Protein AF-A0A538TDP9-F1 (afdb_monomer)

pLDDT: mean 76.32, std 24.21, range [33.22, 98.38]

Mean predicted aligned error: 15.03 Å

Structure (mmCIF, N/CA/C/O backbone):
data_AF-A0A538TDP9-F1
#
_entry.id   AF-A0A538TDP9-F1
#
loop_
_atom_site.group_PDB
_atom_site.id
_atom_site.type_symbol
_atom_site.label_atom_id
_atom_site.label_alt_id
_atom_site.label_comp_id
_atom_site.label_asym_id
_atom_site.label_entity_id
_atom_site.label_seq_id
_atom_site.pdbx_PDB_ins_code
_atom_site.Cartn_x
_atom_site.Cartn_y
_atom_site.Cartn_z
_atom_site.occupancy
_atom_site.B_iso_or_equiv
_atom_site.auth_seq_id
_atom_site.auth_comp_id
_atom_site.auth_asym_id
_atom_site.auth_atom_id
_atom_site.pdbx_PDB_model_num
ATOM 1 N N . MET A 1 1 ? 39.865 -6.172 80.706 1.00 37.44 1 MET A N 1
ATOM 2 C CA . MET A 1 1 ? 41.102 -6.927 80.398 1.00 37.44 1 MET A CA 1
ATOM 3 C C . MET A 1 1 ? 40.790 -7.741 79.149 1.00 37.44 1 MET A C 1
ATOM 5 O O . MET A 1 1 ? 39.861 -8.525 79.222 1.00 37.44 1 MET A O 1
ATOM 9 N N . GLY A 1 2 ? 41.189 -7.281 77.955 1.00 40.03 2 GLY A N 1
ATOM 10 C CA . GLY A 1 2 ? 42.357 -7.801 77.206 1.00 40.03 2 GLY A CA 1
ATOM 11 C C . GLY A 1 2 ? 41.987 -9.152 76.562 1.00 40.03 2 GLY A C 1
ATOM 12 O O . GLY A 1 2 ? 41.500 -10.012 77.272 1.00 40.03 2 GLY A O 1
ATOM 13 N N . ASN A 1 3 ? 42.116 -9.456 75.272 1.00 36.53 3 ASN A N 1
ATOM 14 C CA . ASN A 1 3 ? 42.981 -8.989 74.196 1.00 36.53 3 ASN A CA 1
ATOM 15 C C . ASN A 1 3 ? 42.399 -9.478 72.847 1.00 36.53 3 ASN A C 1
ATOM 17 O O . ASN A 1 3 ? 41.788 -10.539 72.798 1.00 36.53 3 ASN A O 1
ATOM 21 N N . LEU A 1 4 ? 42.607 -8.692 71.781 1.00 43.66 4 LEU A N 1
ATOM 22 C CA . LEU A 1 4 ? 43.255 -9.043 70.495 1.00 43.66 4 LEU A CA 1
ATOM 23 C C . LEU A 1 4 ? 43.237 -10.551 70.109 1.00 43.66 4 LEU A C 1
ATOM 25 O O . LEU A 1 4 ? 43.635 -11.398 70.897 1.00 43.66 4 LEU A O 1
ATOM 29 N N . THR A 1 5 ? 42.978 -10.991 68.869 1.00 45.88 5 THR A N 1
ATOM 30 C CA . THR A 1 5 ? 43.820 -10.731 67.684 1.00 45.88 5 THR A CA 1
ATOM 31 C C . THR A 1 5 ? 43.228 -11.406 66.419 1.00 45.88 5 THR A C 1
ATOM 33 O O . THR A 1 5 ? 42.764 -12.535 66.488 1.00 45.88 5 THR A O 1
ATOM 36 N N . ARG A 1 6 ? 43.340 -10.712 65.274 1.00 41.31 6 ARG A N 1
ATOM 37 C CA . ARG A 1 6 ? 43.584 -11.152 63.871 1.00 41.31 6 ARG A CA 1
ATOM 38 C C . ARG A 1 6 ? 42.840 -12.322 63.177 1.00 41.31 6 ARG A C 1
ATOM 40 O O . ARG A 1 6 ? 43.014 -13.482 63.509 1.00 41.31 6 ARG A O 1
ATOM 47 N N . ALA A 1 7 ? 42.368 -11.940 61.979 1.00 44.50 7 ALA A N 1
ATOM 48 C CA . ALA A 1 7 ? 42.627 -12.517 60.644 1.00 44.50 7 ALA A CA 1
ATOM 49 C C . ALA A 1 7 ? 41.922 -13.815 60.204 1.00 44.50 7 ALA A C 1
ATOM 51 O O . ALA A 1 7 ? 42.133 -14.887 60.751 1.00 44.50 7 ALA A O 1
ATOM 52 N N . GLY A 1 8 ? 41.213 -13.717 59.074 1.00 39.03 8 GLY A N 1
ATOM 53 C CA . GLY A 1 8 ? 40.766 -14.862 58.280 1.00 39.03 8 GLY A CA 1
ATOM 54 C C . GLY A 1 8 ? 40.013 -14.421 57.025 1.00 39.03 8 GLY A C 1
ATOM 55 O O 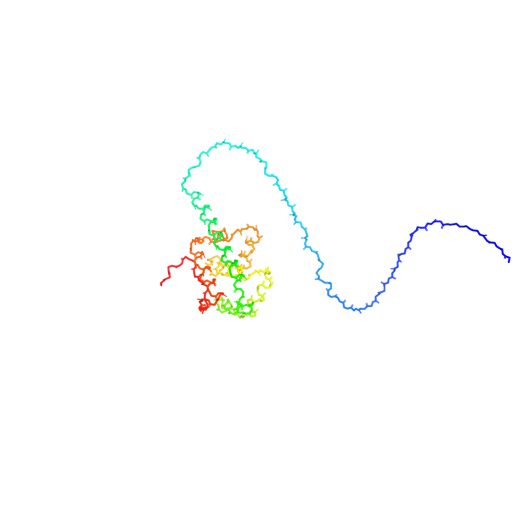. GLY A 1 8 ? 38.879 -13.969 57.100 1.00 39.03 8 GLY A O 1
ATOM 56 N N . ILE A 1 9 ? 40.676 -14.518 55.876 1.00 42.91 9 ILE A N 1
ATOM 57 C CA . ILE A 1 9 ? 40.168 -14.251 54.525 1.00 42.91 9 ILE A CA 1
ATOM 58 C C . ILE A 1 9 ? 39.512 -15.540 54.002 1.00 42.91 9 ILE A C 1
ATOM 60 O O . ILE A 1 9 ? 40.156 -16.577 54.102 1.00 42.91 9 ILE A O 1
ATOM 64 N N . ALA A 1 10 ? 38.308 -15.480 53.413 1.00 37.44 10 ALA A N 1
ATOM 65 C CA . ALA A 1 10 ? 37.800 -16.343 52.316 1.00 37.44 10 ALA A CA 1
ATOM 66 C C . ALA A 1 10 ? 36.274 -16.148 52.183 1.00 37.44 10 ALA A C 1
ATOM 68 O O . ALA A 1 10 ? 35.524 -16.373 53.121 1.00 37.44 10 ALA A O 1
ATOM 69 N N . ARG A 1 11 ? 35.800 -15.494 51.119 1.00 37.94 11 ARG A N 1
ATOM 70 C CA . ARG A 1 11 ? 35.305 -16.086 49.859 1.00 37.94 11 ARG A CA 1
ATOM 71 C C . ARG A 1 11 ? 34.031 -16.940 50.018 1.00 37.94 11 ARG A C 1
ATOM 73 O O . ARG A 1 11 ? 34.093 -18.080 50.446 1.00 37.94 11 ARG A O 1
ATOM 80 N N . ALA A 1 12 ? 32.948 -16.352 49.500 1.00 44.06 12 ALA A N 1
ATOM 81 C CA . ALA A 1 12 ? 31.783 -16.936 48.828 1.00 44.06 12 ALA A CA 1
ATOM 82 C C . ALA A 1 12 ? 31.024 -18.080 49.518 1.00 44.06 12 ALA A C 1
ATOM 84 O O . ALA A 1 12 ? 31.529 -19.186 49.651 1.00 44.06 12 ALA A O 1
ATOM 85 N N . THR A 1 13 ? 29.738 -17.840 49.789 1.00 47.22 13 THR A N 1
ATOM 86 C CA . THR A 1 13 ? 28.593 -18.630 49.284 1.00 47.22 13 THR A CA 1
ATOM 87 C C . THR A 1 13 ? 27.319 -18.146 49.980 1.00 47.22 13 THR A C 1
ATOM 89 O O . THR A 1 13 ? 26.946 -18.646 51.032 1.00 47.22 13 THR A O 1
ATOM 92 N N . SER A 1 14 ? 26.609 -17.187 49.383 1.00 37.19 14 SER A N 1
ATOM 93 C CA . SER A 1 14 ? 25.223 -16.907 49.784 1.00 37.19 14 SER A CA 1
ATOM 94 C C . SER A 1 14 ? 24.300 -17.459 48.716 1.00 37.19 14 SER A C 1
ATOM 96 O O . SER A 1 14 ? 23.919 -16.786 47.763 1.00 37.19 14 SER A O 1
ATOM 98 N N . ARG A 1 15 ? 23.998 -18.748 48.869 1.00 51.00 15 ARG A N 1
ATOM 99 C CA . ARG A 1 15 ? 22.865 -19.409 48.233 1.00 51.00 15 ARG A CA 1
ATOM 100 C C . ARG A 1 15 ? 21.649 -19.078 49.097 1.00 51.00 15 ARG A C 1
ATOM 102 O O . ARG A 1 15 ? 21.312 -19.825 50.007 1.00 51.00 15 ARG A O 1
ATOM 109 N N . THR A 1 16 ? 21.060 -17.908 48.879 1.00 44.44 16 THR A N 1
ATOM 110 C CA . THR A 1 16 ? 19.859 -17.471 49.596 1.00 44.44 16 THR A CA 1
ATOM 111 C C . THR A 1 16 ? 18.635 -17.849 48.779 1.00 44.44 16 THR A C 1
ATOM 113 O O . THR A 1 16 ? 18.308 -17.216 47.778 1.00 44.44 16 THR A O 1
ATOM 116 N N . SER A 1 17 ? 17.968 -18.910 49.214 1.00 43.69 17 SER A N 1
ATOM 117 C CA . SER A 1 17 ? 16.585 -19.193 48.852 1.00 43.69 17 SER A CA 1
ATOM 118 C C . SER A 1 17 ? 15.683 -18.086 49.415 1.00 43.69 17 SER A C 1
ATOM 120 O O . SER A 1 17 ? 15.691 -17.852 50.619 1.00 43.69 17 SER A O 1
ATOM 122 N N . PHE A 1 18 ? 14.899 -17.434 48.556 1.00 38.09 18 PHE A N 1
ATOM 123 C CA . PHE A 1 18 ? 13.735 -16.606 48.905 1.00 38.09 18 PHE A CA 1
ATOM 124 C C . PHE A 1 18 ? 12.620 -17.018 47.930 1.00 38.09 18 PHE A C 1
ATOM 126 O O . PHE A 1 18 ? 12.798 -16.944 46.721 1.00 38.09 18 PHE A O 1
ATOM 133 N N . ALA A 1 19 ? 11.642 -17.795 48.393 1.00 36.88 19 ALA A N 1
ATOM 134 C CA . ALA A 1 19 ? 10.390 -17.346 49.012 1.00 36.88 19 ALA A CA 1
ATOM 135 C C . ALA A 1 19 ? 9.326 -16.981 47.957 1.00 36.88 19 ALA A C 1
ATOM 137 O O . ALA A 1 19 ? 9.386 -15.949 47.298 1.00 36.88 19 ALA A O 1
ATOM 138 N N . LEU A 1 20 ? 8.354 -17.890 47.830 1.00 44.91 20 LEU A N 1
ATOM 139 C CA . LEU A 1 20 ? 7.080 -17.747 47.129 1.00 44.91 20 LEU A CA 1
ATOM 140 C C . LEU A 1 20 ? 6.194 -16.694 47.832 1.00 44.91 20 LEU A C 1
ATOM 142 O O . LEU A 1 20 ? 5.905 -16.863 49.014 1.00 44.91 20 LEU A O 1
ATOM 146 N N . TRP A 1 21 ? 5.690 -15.695 47.096 1.00 33.22 21 TRP A N 1
ATOM 147 C CA . TRP A 1 21 ? 4.340 -15.114 47.251 1.00 33.22 21 TRP A CA 1
ATOM 148 C C . TRP A 1 21 ? 3.959 -14.337 45.964 1.00 33.22 21 TRP A C 1
ATOM 150 O O . TRP A 1 21 ? 4.861 -13.815 45.307 1.00 33.22 21 TRP A O 1
ATOM 160 N N . PRO A 1 22 ? 2.672 -14.281 45.550 1.00 51.03 22 PRO A N 1
ATOM 161 C CA . PRO A 1 22 ? 2.241 -13.878 44.215 1.00 51.03 22 PRO A CA 1
ATOM 162 C C . PRO A 1 22 ? 2.011 -12.369 44.107 1.00 51.03 22 PRO A C 1
ATOM 164 O O . PRO A 1 22 ? 1.579 -11.724 45.060 1.00 51.03 22 PRO A O 1
ATOM 167 N N . GLY A 1 23 ? 2.203 -11.823 42.910 1.00 40.09 23 GLY A N 1
ATOM 168 C CA . GLY A 1 23 ? 1.778 -10.463 42.598 1.00 40.09 23 GLY A CA 1
ATOM 169 C C . GLY A 1 23 ? 2.478 -9.890 41.376 1.00 40.09 23 GLY A C 1
ATOM 170 O O . GLY A 1 23 ? 3.674 -9.639 41.411 1.00 40.09 23 GLY A O 1
ATOM 171 N N . THR A 1 24 ? 1.682 -9.647 40.332 1.00 47.81 24 THR A N 1
ATOM 172 C CA . THR A 1 24 ? 1.928 -8.745 39.192 1.00 47.81 24 THR A CA 1
ATOM 173 C C . THR A 1 24 ? 3.135 -9.033 38.296 1.00 47.81 24 THR A C 1
ATOM 175 O O . THR A 1 24 ? 4.276 -8.740 38.631 1.00 47.81 24 THR A O 1
ATOM 178 N N . GLY A 1 25 ? 2.849 -9.491 37.076 1.00 34.88 25 GLY A N 1
ATOM 179 C CA . GLY A 1 25 ? 3.790 -9.439 35.963 1.00 34.88 25 GLY A CA 1
ATOM 180 C C . GLY A 1 25 ? 3.498 -10.521 34.940 1.00 34.88 25 GLY A C 1
ATOM 181 O O . GLY A 1 25 ? 3.913 -11.661 35.122 1.00 34.88 25 GLY A O 1
ATOM 182 N N . ASN A 1 26 ? 2.797 -10.166 33.861 1.00 40.94 26 ASN A N 1
ATOM 183 C CA . ASN A 1 26 ? 2.741 -10.970 32.641 1.00 40.94 26 ASN A CA 1
ATOM 184 C C . ASN A 1 26 ? 4.157 -11.056 32.053 1.00 40.94 26 ASN A C 1
ATOM 186 O O . ASN A 1 26 ? 4.550 -10.290 31.178 1.00 40.94 26 ASN A O 1
ATOM 190 N N . VAL A 1 27 ? 4.940 -11.989 32.575 1.00 39.44 27 VAL A N 1
ATOM 191 C CA . VAL A 1 27 ? 6.191 -12.441 31.991 1.00 39.44 27 VAL A CA 1
ATOM 192 C C . VAL A 1 27 ? 5.828 -13.583 31.055 1.00 39.44 27 VAL A C 1
ATOM 194 O O . VAL A 1 27 ? 5.877 -14.753 31.424 1.00 39.44 27 VAL A O 1
ATOM 197 N N . LEU A 1 28 ? 5.399 -13.233 29.845 1.00 41.66 28 LEU A N 1
ATOM 198 C CA . LEU A 1 28 ? 5.294 -14.198 28.756 1.00 41.66 28 LEU A CA 1
ATOM 199 C C . LEU A 1 28 ? 5.591 -13.569 27.395 1.00 41.66 28 LEU A C 1
ATOM 201 O O . LEU A 1 28 ? 4.847 -13.790 26.458 1.00 41.66 28 LEU A O 1
ATOM 205 N N . VAL A 1 29 ? 6.683 -12.807 27.275 1.00 44.72 29 VAL A N 1
ATOM 206 C CA . VAL A 1 29 ? 7.414 -12.676 25.999 1.00 44.72 29 VAL A CA 1
ATOM 207 C C . VAL A 1 29 ? 8.902 -12.480 26.315 1.00 44.72 29 VAL A C 1
ATOM 209 O O . VAL A 1 29 ? 9.461 -11.391 26.218 1.00 44.72 29 VAL A O 1
ATOM 212 N N . PHE A 1 30 ? 9.556 -13.549 26.769 1.00 40.28 30 PHE A N 1
ATOM 213 C CA . PHE A 1 30 ? 11.012 -13.624 26.709 1.00 40.28 30 PHE A CA 1
ATOM 214 C C . PHE A 1 30 ? 11.428 -13.842 25.247 1.00 40.28 30 PHE A C 1
ATOM 216 O O . PHE A 1 30 ? 11.031 -14.825 24.633 1.00 40.28 30 PHE A O 1
ATOM 223 N N . MET A 1 31 ? 12.219 -12.896 24.734 1.00 46.53 31 MET A N 1
ATOM 224 C CA . MET A 1 31 ? 13.338 -13.063 23.796 1.00 46.53 31 MET A CA 1
ATOM 225 C C . MET A 1 31 ? 13.344 -14.265 22.832 1.00 46.53 31 MET A C 1
ATOM 227 O O . MET A 1 31 ? 13.580 -15.390 23.257 1.00 46.53 31 MET A O 1
ATOM 231 N N . LEU A 1 32 ? 13.327 -13.959 21.529 1.00 41.12 32 LEU A N 1
ATOM 232 C CA . LEU A 1 32 ? 14.009 -14.643 20.409 1.00 41.12 32 LEU A CA 1
ATOM 233 C C . LEU A 1 32 ? 13.845 -13.709 19.184 1.00 41.12 32 LEU A C 1
ATOM 235 O O . LEU A 1 32 ? 12.721 -13.364 18.858 1.00 41.12 32 LEU A O 1
ATOM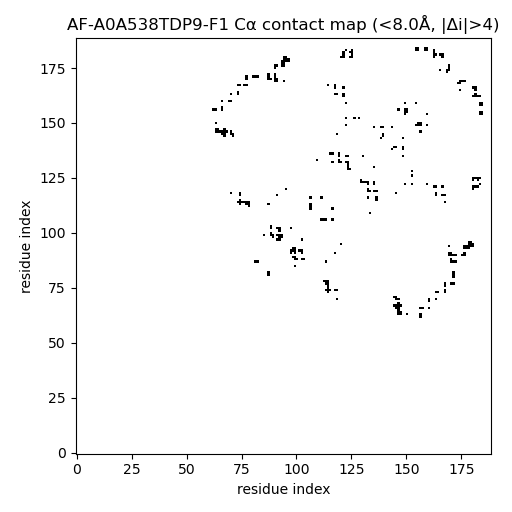 239 N N . ALA A 1 33 ? 14.836 -13.208 18.451 1.00 42.72 33 ALA A N 1
ATOM 240 C CA . ALA A 1 33 ? 16.276 -13.376 18.453 1.00 42.72 33 ALA A CA 1
ATOM 241 C C . ALA A 1 33 ? 16.909 -12.158 17.737 1.00 42.72 33 ALA A C 1
ATOM 243 O O . ALA A 1 33 ? 16.440 -11.726 16.687 1.00 42.72 33 ALA A O 1
ATOM 244 N N . MET A 1 34 ? 17.997 -11.627 18.298 1.00 45.00 34 MET A N 1
ATOM 245 C CA . MET A 1 34 ? 19.039 -10.916 17.547 1.00 45.00 34 MET A CA 1
ATOM 246 C C . MET A 1 34 ? 19.704 -11.880 16.554 1.00 45.00 34 MET A C 1
ATOM 248 O O . MET A 1 34 ? 19.889 -13.029 16.937 1.00 45.00 34 MET A O 1
ATOM 252 N N . ILE A 1 35 ? 20.091 -11.398 15.358 1.00 42.81 35 ILE A N 1
ATOM 253 C CA . ILE A 1 35 ? 21.174 -11.839 14.426 1.00 42.81 35 ILE A CA 1
ATOM 254 C C . ILE A 1 35 ? 20.799 -11.281 13.029 1.00 42.81 35 ILE A C 1
ATOM 256 O O . ILE A 1 35 ? 19.673 -11.469 12.598 1.00 42.81 35 ILE A O 1
ATOM 260 N N . ALA A 1 36 ? 21.625 -10.602 12.230 1.00 39.28 36 ALA A N 1
ATOM 261 C CA . ALA A 1 36 ? 23.004 -10.142 12.346 1.00 39.28 36 ALA A CA 1
ATOM 262 C C . ALA A 1 36 ? 23.239 -8.997 11.340 1.00 39.28 36 ALA A C 1
ATOM 264 O O . ALA A 1 36 ? 22.711 -9.012 10.229 1.00 39.28 36 ALA A O 1
ATOM 265 N N . ALA A 1 37 ? 24.091 -8.042 11.712 1.00 40.53 37 ALA A N 1
ATOM 266 C CA . ALA A 1 37 ? 24.736 -7.153 10.758 1.00 40.53 37 ALA A CA 1
ATOM 267 C C . ALA A 1 37 ? 25.817 -7.942 10.008 1.00 40.53 37 ALA A C 1
ATOM 269 O O . ALA A 1 37 ? 26.734 -8.483 10.626 1.00 40.53 37 ALA A O 1
ATOM 270 N N . ILE A 1 38 ? 25.726 -7.985 8.681 1.00 40.16 38 ILE A N 1
ATOM 271 C CA . ILE A 1 38 ? 26.820 -8.423 7.818 1.00 40.16 38 ILE A CA 1
ATOM 272 C C . ILE A 1 38 ? 27.167 -7.249 6.905 1.00 40.16 38 ILE A C 1
ATOM 274 O O . ILE A 1 38 ? 26.476 -6.965 5.930 1.00 40.16 38 ILE A O 1
ATOM 278 N N . ALA A 1 39 ? 28.259 -6.566 7.239 1.00 43.41 39 ALA A N 1
ATOM 279 C CA . ALA A 1 39 ? 29.013 -5.781 6.279 1.00 43.41 39 ALA A CA 1
ATOM 280 C C . ALA A 1 39 ? 29.882 -6.761 5.478 1.00 43.41 39 ALA A C 1
ATOM 282 O O . ALA A 1 39 ? 30.841 -7.315 6.013 1.00 43.41 39 ALA A O 1
ATOM 283 N N . VAL A 1 40 ? 29.547 -7.000 4.209 1.00 46.19 40 VAL A N 1
ATOM 284 C CA . VAL A 1 40 ? 30.455 -7.670 3.269 1.00 46.19 40 VAL A CA 1
ATOM 285 C C . VAL A 1 40 ? 31.031 -6.619 2.336 1.00 46.19 40 VAL A C 1
ATOM 287 O O . VAL A 1 40 ? 30.317 -5.956 1.585 1.00 46.19 40 VAL A O 1
ATOM 290 N N . LEU A 1 41 ? 32.353 -6.479 2.430 1.00 43.69 41 LEU A N 1
ATOM 291 C CA . LEU A 1 41 ? 33.195 -5.744 1.503 1.00 43.69 41 LEU A CA 1
ATOM 292 C C . LEU A 1 41 ? 32.976 -6.257 0.073 1.00 43.69 41 LEU A C 1
ATOM 294 O O . LEU A 1 41 ? 33.168 -7.439 -0.207 1.00 43.69 41 LEU A O 1
ATOM 298 N N . GLY A 1 42 ? 32.641 -5.354 -0.846 1.00 34.53 42 GLY A N 1
ATOM 299 C CA . GLY A 1 42 ? 32.681 -5.629 -2.277 1.00 34.53 42 GLY A CA 1
ATOM 300 C C . GLY A 1 42 ? 34.126 -5.702 -2.765 1.00 34.53 42 GLY A C 1
ATOM 301 O O . GLY A 1 42 ? 34.734 -4.678 -3.066 1.00 34.53 42 GLY A O 1
ATOM 302 N N . SER A 1 43 ? 34.686 -6.908 -2.843 1.00 42.19 43 SER A N 1
ATOM 303 C CA . SER A 1 43 ? 35.938 -7.159 -3.557 1.00 42.19 43 SER A CA 1
ATOM 304 C C . SER A 1 43 ? 35.687 -7.096 -5.063 1.00 42.19 43 SER A C 1
ATOM 306 O O . SER A 1 43 ? 34.922 -7.884 -5.618 1.00 42.19 43 SER A O 1
ATOM 308 N N . ALA A 1 44 ? 36.352 -6.156 -5.729 1.00 48.81 44 ALA A N 1
ATOM 309 C CA . ALA A 1 44 ? 36.456 -6.111 -7.176 1.00 48.81 44 ALA A CA 1
ATOM 310 C C . ALA A 1 44 ? 37.299 -7.296 -7.675 1.00 48.81 44 ALA A C 1
ATOM 312 O O . ALA A 1 44 ? 38.502 -7.347 -7.436 1.00 48.81 44 ALA A O 1
ATOM 313 N N . VAL A 1 45 ? 36.678 -8.218 -8.409 1.00 43.03 45 VAL A N 1
ATOM 314 C CA . VAL A 1 45 ? 37.369 -9.099 -9.358 1.00 43.03 45 VAL A CA 1
ATOM 315 C C . VAL A 1 45 ? 36.552 -9.084 -10.639 1.00 43.03 45 VAL A C 1
ATOM 317 O O . VAL A 1 45 ? 35.414 -9.547 -10.686 1.00 43.03 45 VAL A O 1
ATOM 320 N N . GLY A 1 46 ? 37.129 -8.473 -11.669 1.00 44.06 46 GLY A N 1
ATOM 321 C CA . GLY A 1 46 ? 36.576 -8.485 -13.008 1.00 44.06 46 GLY A CA 1
ATOM 322 C C . GLY A 1 46 ? 36.693 -9.870 -13.630 1.00 44.06 46 GLY A C 1
ATOM 323 O O . GLY A 1 46 ? 37.764 -10.468 -13.627 1.00 44.06 46 GLY A O 1
ATOM 324 N N . TYR A 1 47 ? 35.606 -10.317 -14.249 1.00 37.44 47 TYR A N 1
ATOM 325 C CA . TYR A 1 47 ? 35.674 -11.204 -15.399 1.00 37.44 47 TYR A CA 1
ATOM 326 C C . TYR A 1 47 ? 34.989 -10.504 -16.566 1.00 37.44 47 TYR A C 1
ATOM 328 O O . TYR A 1 47 ? 33.772 -10.331 -16.612 1.00 37.44 47 TYR A O 1
ATOM 336 N N . SER A 1 48 ? 35.821 -10.048 -17.496 1.00 47.72 48 SER A N 1
ATOM 337 C CA . SER A 1 48 ? 35.404 -9.766 -18.860 1.00 47.72 48 SER A CA 1
ATOM 338 C C . SER A 1 48 ? 35.146 -11.105 -19.546 1.00 47.72 48 SER A C 1
ATOM 340 O O . SER A 1 48 ? 36.026 -11.962 -19.521 1.00 47.72 48 SER A O 1
ATOM 342 N N . LEU A 1 49 ? 33.960 -11.283 -20.130 1.00 45.09 49 LEU A N 1
ATOM 343 C CA . LEU A 1 49 ? 33.757 -11.646 -21.541 1.00 45.09 49 LEU A CA 1
ATOM 344 C C . LEU A 1 49 ? 32.306 -12.086 -21.763 1.00 45.09 49 LEU A C 1
ATOM 346 O O . LEU A 1 49 ? 31.829 -13.070 -21.210 1.00 45.09 49 LEU A O 1
ATOM 350 N N . GLY A 1 50 ? 31.620 -11.333 -22.619 1.00 36.25 50 GLY A N 1
ATOM 351 C CA . GLY A 1 50 ? 30.251 -11.595 -23.046 1.00 36.25 50 GLY A CA 1
ATOM 352 C C . GLY A 1 50 ? 29.490 -10.286 -23.154 1.00 36.25 50 GLY A C 1
ATOM 353 O O . GLY A 1 50 ? 28.902 -9.828 -22.182 1.00 36.25 50 GLY A O 1
ATOM 354 N N . ARG A 1 51 ? 29.538 -9.645 -24.327 1.00 52.50 51 ARG A N 1
ATOM 355 C CA . ARG A 1 51 ? 28.683 -8.498 -24.660 1.00 52.50 51 ARG A CA 1
ATOM 356 C C . ARG A 1 51 ? 27.227 -8.989 -24.618 1.00 52.50 51 ARG A C 1
ATOM 358 O O . ARG A 1 51 ? 26.867 -9.763 -25.500 1.00 52.50 51 ARG A O 1
ATOM 365 N N . PRO A 1 52 ? 26.383 -8.568 -23.657 1.00 45.00 52 PRO A N 1
ATOM 366 C CA . PRO A 1 52 ? 24.970 -8.890 -23.708 1.00 45.00 52 PRO A CA 1
ATOM 367 C C . PRO A 1 52 ? 24.297 -7.856 -24.606 1.00 45.00 52 PRO A C 1
ATOM 369 O O . PRO A 1 52 ? 24.515 -6.654 -24.446 1.00 45.00 52 PRO A O 1
ATOM 372 N N . GLU A 1 53 ? 23.494 -8.338 -25.542 1.00 44.78 53 GLU A N 1
ATOM 373 C C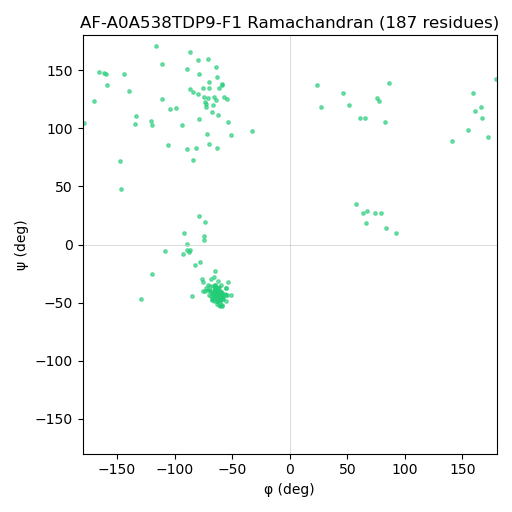A . GLU A 1 53 ? 22.451 -7.613 -26.266 1.00 44.78 53 GLU A CA 1
ATOM 374 C C . GLU A 1 53 ? 21.798 -6.531 -25.371 1.00 44.78 53 GLU A C 1
ATOM 376 O O . GLU A 1 53 ? 20.946 -6.804 -24.519 1.00 44.78 53 GLU A O 1
ATOM 381 N N . ARG A 1 54 ? 22.242 -5.274 -25.507 1.00 53.09 54 ARG A N 1
ATOM 382 C CA . ARG A 1 54 ? 21.735 -4.124 -24.742 1.00 53.09 54 ARG A CA 1
ATOM 383 C C . ARG A 1 54 ? 20.483 -3.584 -25.431 1.00 53.09 54 ARG A C 1
ATOM 385 O O . ARG A 1 54 ? 20.541 -2.542 -26.067 1.00 53.09 54 ARG A O 1
ATOM 392 N N . GLY A 1 55 ? 19.373 -4.308 -25.330 1.00 44.28 55 GLY A N 1
ATOM 393 C CA . GLY A 1 55 ? 18.089 -3.867 -25.894 1.00 44.28 55 GLY A CA 1
ATOM 394 C C . GLY A 1 55 ? 16.923 -3.913 -24.908 1.00 44.28 55 GLY A C 1
ATOM 395 O O . GLY A 1 55 ? 16.203 -2.933 -24.764 1.00 44.28 55 GLY A O 1
ATOM 396 N N . SER A 1 56 ? 16.753 -5.016 -24.170 1.00 50.66 56 SER A N 1
ATOM 397 C CA . SER A 1 56 ? 15.520 -5.283 -23.398 1.00 50.66 56 SER A CA 1
ATOM 398 C C . SER A 1 56 ? 15.715 -5.423 -21.876 1.00 50.66 56 SER A C 1
ATOM 400 O O . SER A 1 56 ? 14.813 -5.152 -21.082 1.00 50.66 56 SER A O 1
ATOM 402 N N . GLY A 1 57 ? 16.909 -5.818 -21.423 1.00 52.31 57 GLY A N 1
ATOM 403 C CA . GLY A 1 57 ? 17.204 -6.034 -19.995 1.00 52.31 57 GLY A CA 1
ATOM 404 C C . GLY A 1 57 ? 17.544 -4.765 -19.196 1.00 52.31 57 GLY A C 1
ATOM 405 O O . GLY A 1 57 ? 17.535 -4.777 -17.964 1.00 52.31 57 G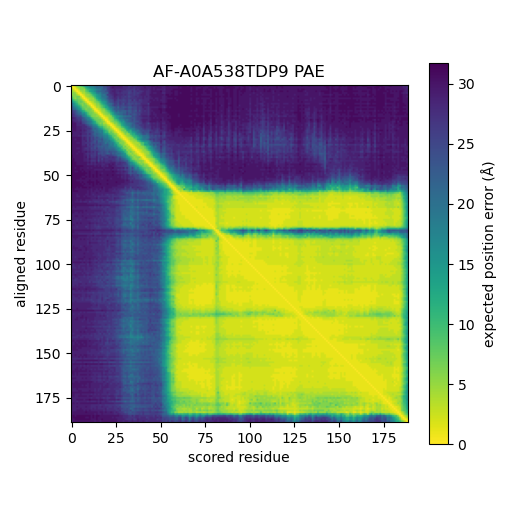LY A O 1
ATOM 406 N N . ILE A 1 58 ? 17.900 -3.677 -19.883 1.00 55.66 58 ILE A N 1
ATOM 407 C CA . ILE A 1 58 ? 18.215 -2.384 -19.253 1.00 55.66 58 ILE A CA 1
ATOM 408 C C . ILE A 1 58 ? 16.923 -1.593 -19.028 1.00 55.66 58 ILE A C 1
ATOM 410 O O . ILE A 1 58 ? 16.703 -1.117 -17.918 1.00 55.66 58 ILE A O 1
ATOM 414 N N . SER A 1 59 ? 16.028 -1.555 -20.023 1.00 63.41 59 SER A N 1
ATOM 415 C CA . SER A 1 59 ? 14.717 -0.900 -19.920 1.00 63.41 59 SER A CA 1
ATOM 416 C C . SER A 1 59 ? 13.843 -1.516 -18.821 1.00 63.41 59 SER A C 1
ATOM 418 O O . SER A 1 59 ? 13.246 -0.785 -18.042 1.00 63.41 59 SER A O 1
ATOM 420 N N . SER A 1 60 ? 13.842 -2.844 -18.671 1.00 77.25 60 SER A N 1
ATOM 421 C CA . SER A 1 60 ? 13.101 -3.546 -17.607 1.00 77.25 60 SER A CA 1
ATOM 422 C C . SER A 1 60 ? 13.665 -3.317 -16.200 1.00 77.25 60 SER A C 1
ATOM 424 O O . SER A 1 60 ? 12.901 -3.134 -15.253 1.00 77.25 60 SER A O 1
ATOM 426 N N . ARG A 1 61 ? 14.994 -3.282 -16.027 1.00 83.56 61 ARG A N 1
ATOM 427 C CA . ARG A 1 61 ? 15.610 -2.923 -14.735 1.00 83.56 61 ARG A CA 1
ATOM 428 C C . ARG A 1 61 ? 15.370 -1.464 -14.371 1.00 83.56 61 ARG A C 1
ATOM 430 O O . ARG A 1 61 ? 15.043 -1.181 -13.223 1.00 83.56 61 ARG A O 1
ATOM 437 N N . GLN A 1 62 ? 15.489 -0.564 -15.340 1.00 86.69 62 GLN A N 1
ATOM 438 C CA . GLN A 1 62 ? 15.211 0.853 -15.145 1.00 86.69 62 GLN A CA 1
ATOM 439 C C . GLN A 1 62 ? 13.732 1.098 -14.827 1.00 86.69 62 GLN A C 1
ATOM 441 O O . GLN A 1 62 ? 13.439 1.853 -13.907 1.00 86.69 62 GLN A O 1
ATOM 446 N N . ALA A 1 63 ? 12.808 0.418 -15.512 1.00 87.50 63 ALA A N 1
ATOM 447 C CA . ALA A 1 63 ? 11.379 0.494 -15.216 1.00 87.50 63 ALA A CA 1
ATOM 448 C C . ALA A 1 63 ? 11.076 0.022 -13.788 1.00 87.50 63 ALA A C 1
ATOM 450 O O . ALA A 1 63 ? 10.375 0.714 -13.056 1.00 87.50 63 ALA A O 1
ATOM 451 N N . ARG A 1 64 ? 11.673 -1.098 -13.350 1.00 89.12 64 ARG A N 1
ATOM 452 C CA . ARG A 1 64 ? 11.550 -1.580 -11.963 1.00 89.12 64 ARG A CA 1
ATOM 453 C C . ARG A 1 64 ? 12.080 -0.575 -10.951 1.00 89.12 64 ARG A C 1
ATOM 455 O O . ARG A 1 64 ? 11.384 -0.299 -9.989 1.00 89.12 64 ARG A O 1
ATOM 462 N N . ALA A 1 65 ? 13.268 -0.015 -11.174 1.00 91.88 65 ALA A N 1
ATOM 463 C CA . ALA A 1 65 ? 13.851 0.980 -10.274 1.00 91.88 65 ALA A CA 1
ATOM 464 C C . ALA A 1 65 ? 13.033 2.283 -10.232 1.00 91.88 65 ALA A C 1
ATOM 466 O O . ALA A 1 65 ? 12.850 2.872 -9.172 1.00 91.88 65 ALA A O 1
ATOM 467 N N . SER A 1 66 ? 12.503 2.721 -11.377 1.00 92.69 66 SER A N 1
ATOM 468 C CA . SER A 1 66 ? 11.643 3.903 -11.456 1.00 92.69 66 SER A CA 1
ATOM 469 C C . SER A 1 66 ? 10.317 3.682 -10.731 1.00 92.69 66 SER A C 1
ATOM 471 O O . SER A 1 66 ? 9.880 4.553 -9.984 1.00 92.69 66 SER A O 1
ATOM 473 N N . ALA A 1 67 ? 9.682 2.528 -10.941 1.00 95.25 67 ALA A N 1
ATOM 474 C CA . ALA A 1 67 ? 8.451 2.164 -10.251 1.00 95.25 67 ALA A CA 1
ATOM 475 C C . ALA A 1 67 ? 8.683 2.002 -8.749 1.00 95.25 67 ALA A C 1
ATOM 477 O O . ALA A 1 67 ? 7.868 2.450 -7.953 1.00 95.25 67 ALA A O 1
ATOM 478 N N . ASP A 1 68 ? 9.823 1.430 -8.366 1.00 96.62 68 ASP A N 1
ATOM 479 C CA . ASP A 1 68 ? 10.228 1.307 -6.974 1.00 96.62 68 ASP A CA 1
ATOM 480 C C . ASP A 1 68 ? 10.338 2.670 -6.287 1.00 96.62 68 ASP A C 1
ATOM 482 O O . ASP A 1 68 ? 9.665 2.920 -5.287 1.00 96.62 68 ASP A O 1
ATOM 486 N N . GLY A 1 69 ? 11.087 3.598 -6.890 1.00 96.31 69 GLY A N 1
ATOM 487 C CA . GLY A 1 69 ? 11.188 4.967 -6.392 1.00 96.31 69 GLY A CA 1
ATOM 488 C C . GLY A 1 69 ? 9.836 5.686 -6.336 1.00 96.31 69 GLY A C 1
ATOM 489 O O . GLY A 1 69 ? 9.553 6.379 -5.361 1.00 96.31 69 GLY A O 1
ATOM 490 N N . ALA A 1 70 ? 8.979 5.506 -7.345 1.00 97.69 70 ALA A N 1
ATOM 491 C CA . ALA A 1 70 ? 7.662 6.140 -7.395 1.00 97.69 70 ALA A CA 1
ATOM 492 C C . ALA A 1 70 ? 6.709 5.612 -6.310 1.00 97.69 70 ALA A C 1
ATOM 494 O O . ALA A 1 70 ? 6.093 6.408 -5.603 1.00 97.69 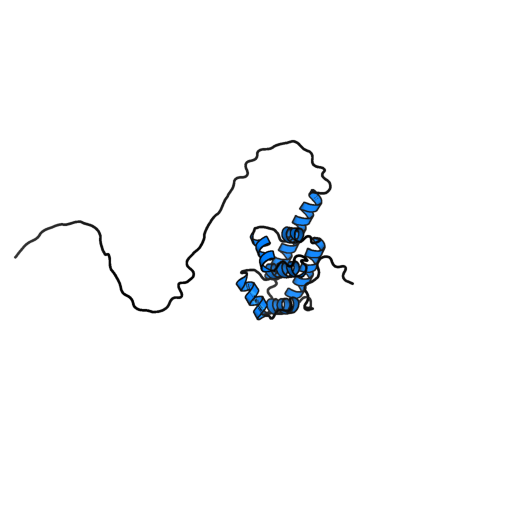70 ALA A O 1
ATOM 495 N N . LEU A 1 71 ? 6.613 4.292 -6.144 1.00 97.94 71 LEU A N 1
ATOM 496 C CA . LEU A 1 71 ? 5.762 3.665 -5.131 1.00 97.94 71 LEU A CA 1
ATOM 497 C C . LEU A 1 71 ? 6.252 3.991 -3.714 1.00 97.94 71 LEU A C 1
ATOM 499 O O . LEU A 1 71 ? 5.451 4.362 -2.857 1.00 97.94 71 LEU A O 1
ATOM 503 N N . ALA A 1 72 ? 7.568 3.956 -3.477 1.00 97.88 72 ALA A N 1
ATOM 504 C CA . ALA A 1 72 ? 8.150 4.357 -2.197 1.00 97.88 72 ALA A CA 1
ATOM 505 C C . ALA A 1 72 ? 7.896 5.843 -1.880 1.00 97.88 72 ALA A C 1
ATOM 507 O O . ALA A 1 72 ? 7.578 6.199 -0.741 1.00 97.88 72 ALA A O 1
ATOM 508 N N . ALA A 1 73 ? 7.989 6.722 -2.882 1.00 97.44 73 ALA A N 1
ATOM 509 C CA . ALA A 1 73 ? 7.677 8.138 -2.715 1.00 97.44 73 ALA A CA 1
ATOM 510 C C . ALA A 1 73 ? 6.198 8.360 -2.367 1.00 97.44 73 ALA A C 1
ATOM 512 O O . ALA A 1 73 ? 5.898 9.159 -1.480 1.00 97.44 73 ALA A O 1
ATOM 513 N N . GLN A 1 74 ? 5.284 7.630 -3.012 1.00 97.00 74 GLN A N 1
ATOM 514 C CA . GLN A 1 74 ? 3.853 7.693 -2.712 1.00 97.00 74 GLN A CA 1
ATOM 515 C C . GLN A 1 74 ? 3.548 7.205 -1.293 1.00 97.00 74 GLN A C 1
ATOM 517 O O . GLN A 1 74 ? 2.854 7.914 -0.567 1.00 97.00 74 GLN A O 1
ATOM 522 N N . ALA A 1 75 ? 4.116 6.070 -0.870 1.00 96.38 75 ALA A N 1
ATOM 523 C CA . ALA A 1 75 ? 3.994 5.581 0.505 1.00 96.38 75 ALA A CA 1
ATOM 524 C C . ALA A 1 75 ? 4.469 6.641 1.512 1.00 96.38 75 ALA A C 1
ATOM 526 O O . ALA A 1 75 ? 3.739 7.024 2.425 1.00 96.38 75 ALA A O 1
ATOM 527 N N . THR A 1 76 ? 5.649 7.214 1.272 1.00 95.06 76 THR A N 1
ATOM 528 C CA . THR A 1 76 ? 6.201 8.263 2.137 1.00 95.06 76 THR A CA 1
ATOM 529 C C . THR A 1 76 ? 5.307 9.508 2.176 1.00 95.06 76 THR A C 1
ATOM 531 O O . THR A 1 76 ? 5.192 10.170 3.205 1.00 95.06 76 THR A O 1
ATOM 534 N N . GLU A 1 77 ? 4.677 9.878 1.062 1.00 92.75 77 GLU A N 1
ATOM 535 C CA . GLU A 1 77 ? 3.779 11.030 1.027 1.00 92.75 77 GLU A CA 1
ATOM 536 C C . GLU A 1 77 ? 2.473 10.781 1.781 1.00 92.75 77 GLU A C 1
ATOM 538 O O . GLU A 1 77 ? 1.981 11.703 2.426 1.00 92.75 77 GLU A O 1
ATOM 543 N N . ILE A 1 78 ? 1.941 9.555 1.757 1.00 92.75 78 ILE A N 1
ATOM 544 C CA . ILE A 1 78 ? 0.808 9.159 2.607 1.00 92.75 78 ILE A CA 1
ATOM 545 C C . ILE A 1 78 ? 1.198 9.299 4.080 1.00 92.75 78 ILE A C 1
ATOM 547 O O . ILE A 1 78 ? 0.477 9.944 4.839 1.00 92.75 78 ILE A O 1
ATOM 551 N N . ASP A 1 79 ? 2.369 8.784 4.464 1.00 92.31 79 ASP A N 1
ATOM 552 C CA . ASP A 1 79 ? 2.863 8.868 5.843 1.00 92.31 79 ASP A CA 1
ATOM 553 C C . ASP A 1 79 ? 3.031 10.325 6.311 1.00 92.31 79 ASP A C 1
ATOM 555 O O . ASP A 1 79 ? 2.666 10.675 7.438 1.00 92.31 79 ASP A O 1
ATOM 559 N N . ARG A 1 80 ? 3.533 11.202 5.430 1.00 86.62 80 ARG A N 1
ATOM 560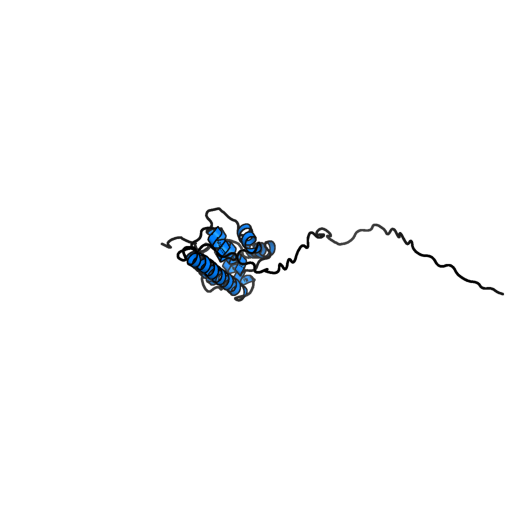 C CA . ARG A 1 80 ? 3.735 12.635 5.713 1.00 86.62 80 ARG A CA 1
ATOM 561 C C . ARG A 1 80 ? 2.467 13.467 5.693 1.00 86.62 80 ARG A C 1
ATOM 563 O O . ARG A 1 80 ? 2.420 14.498 6.355 1.00 86.62 80 ARG A O 1
ATOM 570 N N . ALA A 1 81 ? 1.466 13.088 4.908 1.00 73.50 81 ALA A N 1
ATOM 571 C CA . ALA A 1 81 ? 0.254 13.878 4.735 1.00 73.50 81 ALA A CA 1
ATOM 572 C C . ALA A 1 81 ? -0.677 13.823 5.956 1.00 73.50 81 ALA A C 1
ATOM 574 O O . ALA A 1 81 ? -1.855 14.128 5.814 1.00 73.50 81 ALA A O 1
ATOM 575 N N . SER A 1 82 ? -0.169 13.436 7.128 1.00 56.84 82 SER A N 1
ATOM 576 C CA . SER A 1 82 ? -0.900 13.043 8.326 1.00 56.84 82 SER A CA 1
ATOM 577 C C . SER A 1 82 ? -1.953 14.088 8.708 1.00 56.84 82 SER A C 1
ATOM 579 O O . SER A 1 82 ? -1.703 15.042 9.440 1.00 56.84 82 SER A O 1
ATOM 581 N N . VAL A 1 83 ? -3.181 13.869 8.243 1.00 55.62 83 VAL A N 1
ATOM 582 C CA . VAL A 1 83 ? -4.364 14.677 8.558 1.00 55.62 83 VAL A CA 1
ATOM 583 C C . VAL A 1 83 ? -4.929 14.309 9.951 1.00 55.62 83 VAL A C 1
ATOM 585 O O . VAL A 1 83 ? -6.114 14.494 10.221 1.00 55.62 83 VAL A O 1
ATOM 588 N N . GLY A 1 84 ? -4.076 13.770 10.833 1.00 67.50 84 GLY A N 1
ATOM 589 C CA . GLY A 1 84 ? -4.433 12.956 11.999 1.00 67.50 84 GLY A CA 1
ATOM 590 C C . GLY A 1 84 ? -4.586 11.471 11.636 1.00 67.50 84 GLY A C 1
ATOM 591 O O . GLY A 1 84 ? -5.144 11.145 10.589 1.00 67.50 84 GLY A O 1
ATOM 592 N N . GLU A 1 85 ? -4.091 10.574 12.497 1.00 76.44 85 GLU A N 1
ATOM 593 C CA . GLU A 1 85 ? -4.123 9.110 12.293 1.00 76.44 85 GLU A CA 1
ATOM 594 C C . GLU A 1 85 ? -5.549 8.593 12.036 1.00 76.44 85 GLU A C 1
ATOM 596 O O . GLU A 1 85 ? -5.780 7.869 11.072 1.00 76.44 85 GLU A O 1
ATOM 601 N N . THR A 1 86 ? -6.514 9.087 12.813 1.00 83.31 86 THR A N 1
ATOM 602 C CA . THR A 1 86 ? -7.958 8.820 12.696 1.00 83.31 86 THR A CA 1
ATOM 603 C C . THR A 1 86 ? -8.510 9.133 11.302 1.00 83.31 86 THR A C 1
ATOM 605 O O . THR A 1 86 ? -9.262 8.357 10.724 1.00 83.31 86 THR A O 1
ATOM 608 N N . ARG A 1 87 ? -8.116 10.259 10.691 1.00 88.94 87 ARG A N 1
ATOM 609 C CA . ARG A 1 87 ? -8.680 10.662 9.393 1.00 88.94 87 ARG A CA 1
ATOM 610 C C . ARG A 1 87 ? -8.154 9.798 8.247 1.00 88.94 87 ARG A C 1
ATOM 612 O O . ARG A 1 87 ? -8.928 9.446 7.362 1.00 88.94 87 ARG A O 1
ATOM 619 N N . VAL A 1 88 ? -6.865 9.453 8.265 1.00 91.31 88 VAL A N 1
ATOM 620 C CA . VAL A 1 88 ? -6.278 8.539 7.269 1.00 91.31 88 VAL A CA 1
ATOM 621 C C . VAL A 1 88 ? -6.910 7.153 7.397 1.00 91.31 88 VAL A C 1
ATOM 623 O O . VAL A 1 88 ? -7.322 6.581 6.390 1.00 91.31 88 VAL A O 1
ATOM 626 N N . ALA A 1 89 ? -7.064 6.660 8.629 1.00 92.62 89 ALA A N 1
ATOM 627 C CA . ALA A 1 89 ? -7.734 5.396 8.908 1.00 92.62 89 ALA A CA 1
ATOM 628 C C . ALA A 1 89 ? -9.185 5.380 8.409 1.00 92.62 89 ALA A C 1
ATOM 630 O O . ALA A 1 89 ? -9.598 4.413 7.781 1.00 92.62 89 ALA A O 1
ATOM 631 N N . SER A 1 90 ? -9.939 6.460 8.624 1.00 93.19 90 SER A N 1
ATOM 632 C CA . SER A 1 90 ? -11.324 6.570 8.160 1.00 93.19 90 SER A CA 1
ATOM 633 C C . SER A 1 90 ? -11.427 6.471 6.632 1.00 93.19 90 SER A C 1
ATOM 635 O O . SER A 1 90 ? -12.216 5.683 6.113 1.00 93.19 90 SER A O 1
ATOM 637 N N . PHE A 1 91 ? -10.592 7.214 5.893 1.00 93.69 91 PHE A N 1
ATOM 638 C CA . PHE A 1 91 ? -10.611 7.175 4.427 1.00 93.69 91 PHE A CA 1
ATOM 639 C C . PHE A 1 91 ? -10.158 5.828 3.863 1.00 93.69 91 PHE A C 1
ATOM 641 O O . PHE A 1 91 ? -10.832 5.288 2.991 1.00 93.69 91 PHE A O 1
ATOM 648 N N . LEU A 1 92 ? -9.050 5.280 4.364 1.00 94.25 92 LEU A N 1
ATOM 649 C CA . LEU A 1 92 ? -8.533 3.993 3.896 1.00 94.25 92 LEU A CA 1
ATOM 650 C C . LEU A 1 92 ? -9.431 2.823 4.305 1.00 94.25 92 LEU A C 1
ATOM 652 O O . LEU A 1 92 ? -9.587 1.877 3.542 1.00 94.25 92 LEU A O 1
ATOM 656 N N . GLY A 1 93 ? -10.039 2.888 5.491 1.00 94.06 93 GLY A N 1
ATOM 657 C CA . GLY A 1 93 ? -11.016 1.903 5.939 1.00 94.06 93 GLY A CA 1
ATOM 658 C C . GLY A 1 93 ? -12.191 1.847 4.972 1.00 94.06 93 GLY A C 1
ATOM 659 O O . GLY A 1 93 ? -12.480 0.789 4.421 1.00 94.06 93 GLY A O 1
ATOM 660 N N . LEU A 1 94 ? -12.798 3.002 4.678 1.00 94.81 94 LEU A N 1
ATOM 661 C CA . LEU A 1 94 ? -13.877 3.082 3.695 1.00 94.81 94 LEU A CA 1
ATOM 662 C C . LEU A 1 94 ? -13.457 2.539 2.329 1.00 94.81 94 LEU A C 1
ATOM 664 O O . LEU A 1 94 ? -14.234 1.805 1.732 1.00 94.81 94 LEU A O 1
ATOM 668 N N . GLU A 1 95 ? -12.251 2.862 1.866 1.00 94.50 95 GLU A N 1
ATOM 669 C CA . GLU A 1 95 ? -11.753 2.446 0.554 1.00 94.50 95 GLU A CA 1
ATOM 670 C C . GLU A 1 95 ? -11.526 0.940 0.434 1.00 94.50 95 GLU A C 1
ATOM 672 O O . GLU A 1 95 ? -11.902 0.325 -0.558 1.00 94.50 95 GLU A O 1
ATOM 677 N N . PHE A 1 96 ? -10.973 0.314 1.469 1.00 94.56 96 PHE A N 1
ATOM 678 C CA . PHE A 1 96 ? -10.710 -1.125 1.471 1.00 94.56 96 PHE A CA 1
ATOM 679 C C . PHE A 1 96 ? -11.861 -1.951 2.061 1.00 94.56 96 PHE A C 1
ATOM 681 O O . PHE A 1 96 ? -11.706 -3.150 2.293 1.00 94.56 96 PHE A O 1
ATOM 688 N N . GLY A 1 97 ? -13.023 -1.334 2.308 1.00 95.00 97 GLY A N 1
ATOM 689 C CA . GLY A 1 97 ? -14.200 -2.015 2.853 1.00 95.00 97 GLY A CA 1
ATOM 690 C C . GLY A 1 97 ? -14.022 -2.501 4.298 1.00 95.00 97 GLY A C 1
ATOM 691 O O . GLY A 1 97 ? -14.621 -3.499 4.698 1.00 95.00 97 GLY A O 1
ATOM 692 N N . MET A 1 98 ? -13.190 -1.815 5.081 1.00 95.38 98 MET A N 1
ATOM 693 C CA . MET A 1 98 ? -12.883 -2.100 6.483 1.00 95.38 98 MET A CA 1
ATOM 694 C C . MET A 1 98 ? -13.452 -1.010 7.405 1.00 95.38 98 MET A C 1
ATOM 696 O O . MET A 1 98 ? -13.638 0.137 7.002 1.00 95.38 98 MET A O 1
ATOM 700 N N . SER A 1 99 ? -13.703 -1.339 8.676 1.00 95.62 99 SER A N 1
ATOM 701 C CA . SER A 1 99 ? -13.947 -0.289 9.674 1.00 95.62 99 SER A CA 1
ATOM 702 C C . SER A 1 99 ? -12.652 0.469 9.986 1.00 95.62 99 SER A C 1
ATOM 704 O O . SER A 1 99 ? -11.548 -0.040 9.762 1.00 95.62 99 SER A O 1
ATOM 706 N N . GLU A 1 100 ? -12.785 1.676 10.536 1.00 94.88 100 GLU A N 1
ATOM 707 C CA . GLU A 1 100 ? -11.639 2.476 10.973 1.00 94.88 100 GLU A CA 1
ATOM 708 C C . GLU A 1 100 ? -10.804 1.724 12.024 1.00 94.88 100 GLU A C 1
ATOM 710 O O . GLU A 1 100 ? -9.579 1.652 11.934 1.00 94.88 100 GLU A O 1
ATOM 715 N N . GLU A 1 101 ? -11.463 1.080 12.986 1.00 95.12 101 GLU A N 1
ATOM 716 C CA . GLU A 1 101 ? -10.806 0.299 14.033 1.00 95.12 101 GLU A CA 1
ATOM 717 C C . GLU A 1 101 ? -10.086 -0.919 13.451 1.00 95.12 101 GLU A C 1
ATOM 719 O O . GLU A 1 101 ? -8.969 -1.228 13.863 1.00 95.12 101 GLU A O 1
ATOM 724 N N . ALA A 1 102 ? -10.697 -1.594 12.472 1.00 96.69 102 ALA A N 1
ATOM 725 C CA . ALA A 1 102 ? -10.121 -2.776 11.845 1.00 96.69 102 ALA A CA 1
ATOM 726 C C . ALA A 1 102 ? -8.838 -2.446 11.073 1.00 96.69 102 ALA A C 1
ATOM 728 O O . ALA A 1 102 ? -7.862 -3.193 11.159 1.00 96.69 102 ALA A O 1
ATOM 729 N N . ILE A 1 103 ? -8.807 -1.328 10.340 1.00 96.12 103 ILE A N 1
ATOM 730 C CA . ILE A 1 103 ? -7.613 -0.949 9.579 1.00 96.12 103 ILE A CA 1
ATOM 731 C C . ILE A 1 103 ? -6.501 -0.390 10.483 1.00 96.12 103 ILE A C 1
ATOM 733 O O . ILE A 1 103 ? -5.322 -0.643 10.230 1.00 96.12 103 ILE A O 1
ATOM 737 N N . ILE A 1 104 ? -6.850 0.288 11.586 1.00 95.31 104 ILE A N 1
ATOM 738 C CA . ILE A 1 104 ? -5.884 0.678 12.628 1.00 95.31 104 ILE A CA 1
ATOM 739 C C . ILE A 1 104 ? -5.274 -0.562 13.284 1.00 95.31 104 ILE A C 1
ATOM 741 O O . ILE A 1 104 ? -4.050 -0.644 13.396 1.00 95.31 104 ILE A O 1
ATOM 745 N N . ALA A 1 105 ? -6.105 -1.528 13.685 1.00 96.06 105 ALA A N 1
ATOM 746 C CA . ALA A 1 105 ? -5.643 -2.774 14.287 1.00 96.06 105 ALA A CA 1
ATOM 747 C C . ALA A 1 105 ? -4.710 -3.524 13.330 1.00 96.06 105 ALA A C 1
ATOM 749 O O . ALA A 1 105 ? -3.596 -3.868 13.705 1.00 96.06 105 ALA A O 1
ATOM 750 N N . GLN A 1 106 ? -5.090 -3.656 12.056 1.00 97.31 106 GLN A N 1
ATOM 751 C CA . GLN A 1 106 ? -4.241 -4.298 11.055 1.00 97.31 106 GLN A CA 1
ATOM 752 C C . GLN A 1 106 ? -2.889 -3.588 10.882 1.00 97.31 106 GLN A C 1
ATOM 754 O O . GLN A 1 106 ? -1.856 -4.252 10.796 1.00 97.31 106 GLN A O 1
ATOM 759 N N . LYS A 1 107 ? -2.863 -2.247 10.853 1.00 96.38 107 LYS A N 1
ATOM 760 C CA . LYS A 1 107 ? -1.608 -1.479 10.807 1.00 96.38 107 LYS A CA 1
ATOM 761 C C . LYS A 1 107 ? -0.708 -1.797 12.003 1.00 96.38 107 LYS A C 1
ATOM 763 O O . LYS A 1 107 ? 0.501 -1.952 11.828 1.00 96.38 107 LYS A O 1
ATOM 768 N N . GLN A 1 108 ? -1.291 -1.850 13.202 1.00 96.06 108 GLN A N 1
ATOM 769 C CA . GLN A 1 108 ? -0.581 -2.130 14.452 1.00 96.06 108 GLN A CA 1
ATOM 770 C C . GLN A 1 108 ? -0.063 -3.572 14.492 1.00 96.06 108 GLN A C 1
ATOM 772 O O . GLN A 1 108 ? 1.119 -3.774 14.764 1.00 96.06 108 GLN A O 1
ATOM 777 N N . ASP A 1 109 ? -0.904 -4.544 14.140 1.00 97.06 109 ASP A N 1
ATOM 778 C CA . ASP A 1 109 ? -0.573 -5.973 14.117 1.00 97.06 109 ASP A CA 1
ATOM 779 C C . ASP A 1 109 ? 0.547 -6.291 13.122 1.00 97.06 109 ASP A C 1
ATOM 781 O O . ASP A 1 109 ? 1.416 -7.121 13.390 1.00 97.06 109 ASP A O 1
ATOM 785 N N . LEU A 1 110 ? 0.549 -5.611 11.972 1.00 97.00 110 LEU A N 1
ATOM 786 C CA . LEU A 1 110 ? 1.578 -5.760 10.942 1.00 97.00 110 LEU A CA 1
ATOM 787 C C . LEU A 1 110 ? 2.797 -4.857 11.173 1.00 97.00 110 LEU A C 1
ATOM 789 O O . LEU A 1 110 ? 3.758 -4.941 10.413 1.00 97.00 110 LEU A O 1
ATOM 793 N N . GLY A 1 111 ? 2.771 -3.986 12.188 1.00 96.12 111 GLY A N 1
ATOM 794 C CA . GLY A 1 111 ? 3.891 -3.109 12.534 1.00 96.12 111 GLY A CA 1
ATOM 795 C C . GLY A 1 111 ? 4.340 -2.184 11.398 1.00 96.12 111 GLY A C 1
ATOM 796 O O . GLY A 1 111 ? 5.533 -1.919 11.264 1.00 96.12 111 GLY A O 1
ATOM 797 N N . THR A 1 112 ? 3.409 -1.712 10.563 1.00 95.81 112 THR A N 1
ATOM 798 C CA . THR A 1 112 ? 3.722 -0.983 9.321 1.00 95.81 112 THR A CA 1
ATOM 799 C C . THR A 1 112 ? 3.234 0.474 9.333 1.00 95.81 112 THR A C 1
ATOM 801 O O . THR A 1 112 ? 2.522 0.916 10.240 1.00 95.81 112 THR A O 1
ATOM 804 N N . SER A 1 113 ? 3.637 1.255 8.328 1.00 95.69 113 SER A N 1
ATOM 805 C CA . SER A 1 113 ? 3.179 2.635 8.127 1.00 95.69 113 SER A CA 1
ATOM 806 C C . SER A 1 113 ? 1.877 2.688 7.319 1.00 95.69 113 SER A C 1
ATOM 808 O O . SER A 1 113 ? 1.488 1.706 6.687 1.00 95.69 113 SER A O 1
ATOM 810 N N . TRP A 1 114 ? 1.186 3.833 7.313 1.00 95.88 114 TRP A N 1
ATOM 811 C CA . TRP A 1 114 ? -0.033 3.992 6.509 1.00 95.88 114 TRP A CA 1
ATOM 812 C C . TRP A 1 114 ? 0.266 3.901 5.015 1.00 95.88 114 TRP A C 1
ATOM 814 O O . TRP A 1 114 ? -0.490 3.284 4.268 1.00 95.88 114 TRP A O 1
ATOM 824 N N . GLY A 1 115 ? 1.388 4.472 4.585 1.00 96.31 115 GLY A N 1
ATOM 825 C CA . GLY A 1 115 ? 1.860 4.395 3.213 1.00 96.31 115 GLY A CA 1
ATOM 826 C C . GLY A 1 115 ? 2.130 2.965 2.775 1.00 96.31 115 GLY A C 1
ATOM 827 O O . GLY A 1 115 ? 1.579 2.521 1.771 1.00 96.31 115 GLY A O 1
ATOM 828 N N . ASN A 1 116 ? 2.919 2.224 3.552 1.00 9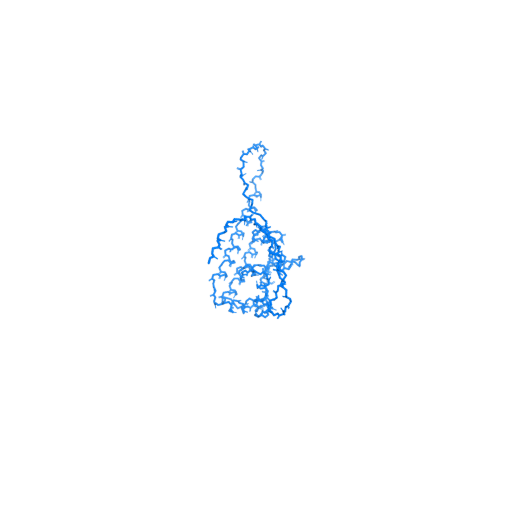7.75 116 ASN A N 1
ATOM 829 C CA . ASN A 1 116 ? 3.234 0.832 3.239 1.00 97.75 116 ASN A CA 1
ATOM 830 C C . ASN A 1 116 ? 1.992 -0.067 3.290 1.00 97.75 116 ASN A C 1
ATOM 832 O O . ASN A 1 116 ? 1.824 -0.923 2.421 1.00 97.75 116 ASN A O 1
ATOM 836 N N . LEU A 1 117 ? 1.089 0.156 4.251 1.00 97.44 117 LEU A N 1
ATOM 837 C CA . LEU A 1 117 ? -0.188 -0.553 4.316 1.00 97.44 117 LEU A CA 1
ATOM 838 C C . LEU A 1 117 ? -1.057 -0.278 3.080 1.00 97.44 117 LEU A C 1
ATOM 840 O O . LEU A 1 117 ? -1.634 -1.207 2.522 1.00 97.44 117 LEU A O 1
ATOM 844 N N . THR A 1 118 ? -1.105 0.976 2.622 1.00 97.50 118 THR A N 1
ATOM 845 C CA . THR A 1 118 ? -1.865 1.374 1.426 1.00 97.50 118 THR A CA 1
ATOM 846 C C . THR A 1 118 ? -1.323 0.685 0.177 1.00 97.50 118 THR A C 1
ATOM 848 O O . THR A 1 118 ? -2.090 0.081 -0.574 1.00 97.50 118 THR A O 1
ATOM 851 N N . VAL A 1 119 ? -0.000 0.712 -0.037 1.00 98.19 119 VAL A N 1
ATOM 852 C CA . VAL A 1 119 ? 0.624 0.019 -1.178 1.00 98.19 119 VAL A CA 1
ATOM 853 C C . VAL A 1 119 ? 0.319 -1.477 -1.122 1.00 98.19 119 VAL A C 1
ATOM 855 O O . VAL A 1 119 ? -0.095 -2.057 -2.124 1.00 98.19 119 VAL A O 1
ATOM 858 N N . ALA A 1 120 ? 0.466 -2.098 0.050 1.00 98.31 120 ALA A N 1
ATOM 859 C CA . ALA A 1 120 ? 0.229 -3.525 0.216 1.00 98.31 120 ALA A CA 1
ATOM 860 C C . ALA A 1 120 ? -1.225 -3.928 -0.068 1.00 98.31 120 ALA A C 1
ATOM 862 O O . ALA A 1 120 ? -1.438 -4.912 -0.773 1.00 98.31 120 ALA A O 1
ATOM 863 N N . HIS A 1 121 ? -2.212 -3.163 0.413 1.00 98.00 121 HIS A N 1
ATOM 864 C CA . HIS A 1 121 ? -3.628 -3.375 0.080 1.00 98.00 121 HIS A CA 1
ATOM 865 C C . HIS A 1 121 ? -3.897 -3.241 -1.411 1.00 98.00 121 HIS A C 1
ATOM 867 O O . HIS A 1 121 ? -4.521 -4.122 -1.991 1.00 98.00 121 HIS A O 1
ATOM 873 N N . THR A 1 122 ? -3.367 -2.195 -2.047 1.00 97.56 122 THR A N 1
ATOM 874 C CA . THR A 1 122 ? -3.561 -1.966 -3.489 1.00 97.56 122 THR A CA 1
ATOM 875 C C . THR A 1 122 ? -3.057 -3.155 -4.312 1.00 97.56 122 THR A C 1
ATOM 877 O O . THR A 1 122 ? -3.745 -3.658 -5.201 1.00 97.56 122 THR A O 1
ATOM 880 N N . LEU A 1 123 ? -1.847 -3.630 -3.995 1.00 97.25 123 LEU A N 1
ATOM 881 C CA . LEU A 1 123 ? -1.225 -4.756 -4.686 1.00 97.25 123 LEU A CA 1
ATOM 882 C C . LEU A 1 123 ? -1.954 -6.075 -4.397 1.00 97.25 123 LEU A C 1
ATOM 884 O O . LEU A 1 123 ? -2.209 -6.831 -5.328 1.00 97.25 123 LEU A O 1
ATOM 888 N N . ALA A 1 124 ? -2.308 -6.339 -3.135 1.00 96.94 124 ALA A N 1
ATOM 889 C CA . ALA A 1 124 ? -3.017 -7.553 -2.732 1.00 96.94 124 ALA A CA 1
ATOM 890 C C . ALA A 1 124 ? -4.422 -7.633 -3.350 1.00 96.94 124 ALA A C 1
ATOM 892 O O . ALA A 1 124 ? -4.818 -8.684 -3.844 1.00 96.94 124 ALA A O 1
ATOM 893 N N . ALA A 1 125 ? -5.158 -6.520 -3.385 1.00 95.38 125 ALA A N 1
ATOM 894 C CA . ALA A 1 125 ? -6.505 -6.465 -3.947 1.00 95.38 125 ALA A CA 1
ATOM 895 C C . ALA A 1 125 ? -6.535 -6.710 -5.466 1.00 95.38 125 ALA A C 1
ATOM 897 O O . ALA A 1 125 ? -7.528 -7.214 -5.988 1.00 95.38 125 ALA A O 1
ATOM 898 N N . SER A 1 126 ? -5.450 -6.373 -6.170 1.00 92.81 126 SER A N 1
ATOM 899 C CA . SER A 1 126 ? -5.310 -6.609 -7.613 1.00 92.81 126 SER A CA 1
ATOM 900 C C . SER A 1 126 ? -4.628 -7.938 -7.956 1.00 92.81 126 SER A C 1
ATOM 902 O O . SER A 1 126 ? -4.560 -8.306 -9.133 1.00 92.81 126 SER A O 1
ATOM 904 N N . ASP A 1 127 ? -4.088 -8.659 -6.970 1.00 93.00 127 ASP A N 1
ATOM 905 C CA . ASP A 1 127 ? -3.337 -9.884 -7.221 1.00 93.00 127 ASP A CA 1
ATOM 906 C C . ASP A 1 127 ? -4.261 -11.045 -7.600 1.00 93.00 127 ASP A C 1
ATOM 908 O O . ASP A 1 127 ? -5.189 -11.419 -6.884 1.00 93.00 127 ASP A O 1
ATOM 912 N N . ARG A 1 128 ? -3.955 -11.682 -8.732 1.00 86.94 128 ARG A N 1
ATOM 913 C CA . ARG A 1 128 ? -4.706 -12.846 -9.223 1.00 86.94 128 ARG A CA 1
ATOM 914 C C . ARG A 1 128 ? -4.344 -14.133 -8.486 1.00 86.94 128 ARG A C 1
ATOM 916 O O . ARG A 1 128 ? -5.055 -15.124 -8.632 1.00 86.94 128 ARG A O 1
ATOM 923 N N . GLN A 1 129 ? -3.235 -14.146 -7.748 1.00 86.94 129 GLN A N 1
ATOM 924 C CA . GLN A 1 129 ? -2.773 -15.309 -6.991 1.00 86.94 129 GLN A CA 1
ATOM 925 C C . GLN A 1 129 ? -3.340 -15.351 -5.561 1.00 86.94 129 GLN A C 1
ATOM 927 O O . GLN A 1 129 ? -3.145 -16.348 -4.867 1.00 86.94 129 GLN A O 1
ATOM 932 N N . GLY A 1 130 ? -4.083 -14.319 -5.144 1.00 89.44 130 GLY A N 1
ATOM 933 C CA . GLY A 1 130 ? -4.728 -14.244 -3.835 1.00 89.44 130 GLY A CA 1
ATOM 934 C C . GLY A 1 130 ? -3.763 -13.966 -2.682 1.00 89.44 130 GLY A C 1
ATOM 935 O O . GLY A 1 130 ? -4.023 -14.396 -1.557 1.00 89.44 130 GLY A O 1
ATOM 936 N N . MET A 1 131 ? -2.639 -13.291 -2.940 1.00 94.69 131 MET A N 1
ATOM 937 C CA . MET A 1 131 ? -1.706 -12.885 -1.895 1.00 94.69 131 MET A CA 1
ATOM 938 C C . MET A 1 131 ? -2.370 -11.935 -0.901 1.00 94.69 131 MET A C 1
ATOM 940 O O . MET A 1 131 ? -3.032 -10.966 -1.263 1.00 94.69 131 MET A O 1
ATOM 944 N N . THR A 1 132 ? -2.146 -12.191 0.384 1.00 97.31 132 THR A N 1
ATOM 945 C CA . THR A 1 132 ? -2.643 -11.323 1.451 1.00 97.31 132 THR A CA 1
ATOM 946 C C . THR A 1 132 ? -1.748 -10.098 1.630 1.00 97.31 132 THR A C 1
ATOM 948 O O . THR A 1 132 ? -0.556 -10.126 1.317 1.00 97.31 132 THR A O 1
ATOM 951 N N . VAL A 1 133 ? -2.289 -9.040 2.239 1.00 97.81 133 VAL A N 1
ATOM 952 C CA . VAL A 1 133 ? -1.531 -7.836 2.637 1.00 97.81 133 VAL A CA 1
ATOM 953 C C . VAL A 1 133 ? -0.279 -8.193 3.444 1.00 97.81 133 VAL A C 1
ATOM 955 O O . VAL A 1 133 ? 0.800 -7.670 3.179 1.00 97.81 133 VAL A O 1
ATOM 958 N N . ALA A 1 134 ? -0.398 -9.133 4.387 1.00 98.12 134 ALA A N 1
ATOM 959 C CA . ALA A 1 134 ? 0.722 -9.593 5.205 1.00 98.12 134 ALA A CA 1
ATOM 960 C C . ALA A 1 134 ? 1.811 -10.281 4.366 1.00 98.12 134 ALA A C 1
ATOM 962 O O . ALA A 1 134 ? 2.998 -10.063 4.594 1.00 98.12 134 ALA A O 1
ATOM 963 N N . GLN A 1 135 ? 1.427 -11.088 3.373 1.00 98.19 135 GLN A N 1
ATOM 964 C CA . GLN A 1 135 ? 2.384 -11.735 2.474 1.00 98.19 135 GLN A CA 1
ATOM 965 C C . GLN A 1 135 ? 3.071 -10.717 1.558 1.00 98.19 135 GLN A C 1
ATOM 967 O O . GLN A 1 135 ? 4.280 -10.807 1.351 1.00 98.19 135 GLN A O 1
ATOM 972 N N . VAL A 1 136 ? 2.330 -9.730 1.048 1.00 98.25 136 VAL A N 1
ATOM 973 C CA . VAL A 1 136 ? 2.878 -8.633 0.238 1.00 98.25 136 VAL A CA 1
ATOM 974 C C . VAL A 1 136 ? 3.877 -7.795 1.046 1.00 98.25 136 VAL A C 1
ATOM 976 O O . VAL A 1 136 ? 4.978 -7.531 0.565 1.00 98.25 136 VAL A O 1
ATOM 979 N N . LEU A 1 137 ? 3.552 -7.444 2.295 1.00 98.38 137 LEU A N 1
ATOM 980 C CA . LEU A 1 137 ? 4.484 -6.761 3.202 1.00 98.38 137 LEU A CA 1
ATOM 981 C C . LEU A 1 137 ? 5.708 -7.619 3.517 1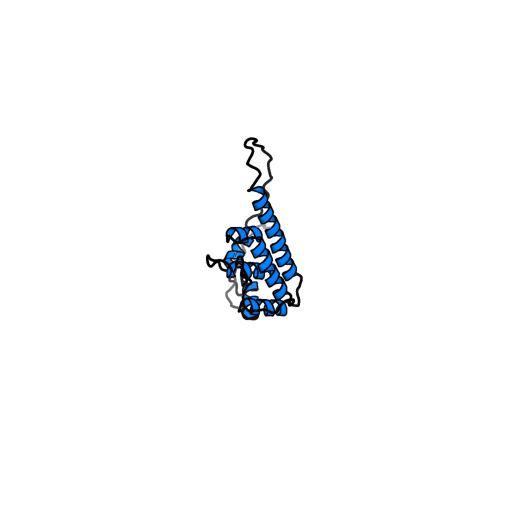.00 98.38 137 LEU A C 1
ATOM 983 O O . LEU A 1 137 ? 6.825 -7.124 3.454 1.00 98.38 137 LEU A O 1
ATOM 987 N N . GLN A 1 138 ? 5.535 -8.921 3.746 1.00 97.94 138 GLN A N 1
ATOM 988 C CA . GLN A 1 138 ? 6.665 -9.813 3.997 1.00 97.94 138 GLN A CA 1
ATOM 989 C C . GLN A 1 138 ? 7.655 -9.846 2.821 1.00 97.94 138 GLN A C 1
ATOM 991 O O . GLN A 1 138 ? 8.862 -9.978 3.032 1.00 97.94 138 GLN A O 1
ATOM 996 N N . LEU A 1 139 ? 7.172 -9.744 1.578 1.00 97.44 139 LEU A N 1
ATOM 997 C CA . LEU A 1 139 ? 8.049 -9.595 0.416 1.00 97.44 139 LEU A CA 1
ATOM 998 C C . LEU A 1 139 ? 8.865 -8.297 0.511 1.00 97.44 139 LEU A C 1
ATOM 1000 O O . LEU A 1 139 ? 10.079 -8.334 0.304 1.00 97.44 139 LEU A O 1
ATOM 1004 N N . HIS A 1 140 ? 8.223 -7.186 0.873 1.00 97.88 140 HIS A N 1
ATOM 1005 C CA . HIS A 1 140 ? 8.889 -5.900 1.065 1.00 97.88 140 HIS A CA 1
ATOM 1006 C C . HIS A 1 140 ? 9.931 -5.938 2.196 1.00 97.88 140 HIS A C 1
ATOM 1008 O O . HIS A 1 140 ? 11.090 -5.580 1.983 1.00 97.88 140 HIS A O 1
ATOM 1014 N N . ASP A 1 141 ? 9.568 -6.486 3.356 1.00 96.69 141 ASP A N 1
ATOM 1015 C CA . ASP A 1 141 ? 10.427 -6.573 4.545 1.00 96.69 141 ASP A CA 1
ATOM 1016 C C . ASP A 1 141 ? 11.657 -7.469 4.336 1.00 96.69 141 ASP A C 1
ATOM 1018 O O . ASP A 1 141 ? 12.685 -7.308 4.994 1.00 96.69 141 ASP A O 1
ATOM 1022 N N . ARG A 1 142 ? 11.599 -8.395 3.369 1.00 95.88 142 ARG A N 1
ATOM 1023 C CA . ARG A 1 142 ? 12.758 -9.186 2.915 1.00 95.88 142 ARG A CA 1
ATOM 1024 C C . ARG A 1 142 ? 13.735 -8.387 2.042 1.00 95.88 142 ARG A C 1
ATOM 1026 O O . ARG A 1 142 ? 14.676 -8.964 1.498 1.00 95.88 142 ARG A O 1
ATOM 1033 N N . GLY A 1 143 ? 13.528 -7.080 1.910 1.00 95.75 143 GLY A N 1
ATOM 1034 C CA . GLY A 1 143 ? 14.387 -6.159 1.175 1.00 95.75 143 GLY A CA 1
ATOM 1035 C C . GLY A 1 143 ? 13.985 -5.959 -0.283 1.00 95.75 143 GLY A C 1
ATOM 1036 O O . GLY A 1 143 ? 14.754 -5.354 -1.031 1.00 95.75 143 GLY A O 1
ATOM 1037 N N . MET A 1 144 ? 12.815 -6.451 -0.712 1.00 96.31 144 MET A N 1
ATOM 1038 C CA . MET A 1 144 ? 12.319 -6.127 -2.047 1.00 96.31 144 MET A CA 1
ATOM 1039 C C . MET A 1 144 ? 11.684 -4.742 -2.068 1.00 96.31 144 MET A C 1
ATOM 1041 O O . MET A 1 144 ? 10.791 -4.421 -1.287 1.00 96.31 144 MET A O 1
ATOM 1045 N N . GLY A 1 145 ? 12.102 -3.933 -3.029 1.00 96.62 145 GLY A N 1
ATOM 1046 C CA . GLY A 1 145 ? 11.446 -2.667 -3.311 1.00 96.62 145 GLY A CA 1
ATOM 1047 C C . GLY A 1 145 ? 10.002 -2.863 -3.792 1.00 96.62 145 GLY A C 1
ATOM 1048 O O . GLY A 1 145 ? 9.679 -3.882 -4.408 1.00 96.62 145 GLY A O 1
ATOM 1049 N N . TRP A 1 146 ? 9.122 -1.887 -3.575 1.00 97.69 146 TRP A N 1
ATOM 1050 C CA . TRP A 1 146 ? 7.721 -1.942 -4.007 1.00 97.69 146 TRP A CA 1
ATOM 1051 C C . TRP A 1 146 ? 7.564 -2.203 -5.510 1.00 97.69 146 TRP A C 1
ATOM 1053 O O . TRP A 1 146 ? 6.702 -2.978 -5.923 1.00 97.69 146 TRP A O 1
ATOM 1063 N N . GLY A 1 147 ? 8.449 -1.637 -6.336 1.00 95.69 147 GLY A N 1
ATOM 1064 C CA . GLY A 1 147 ? 8.458 -1.904 -7.780 1.00 95.69 147 GLY A CA 1
ATOM 1065 C C . GLY A 1 147 ? 8.874 -3.340 -8.119 1.00 95.69 147 GLY A C 1
ATOM 1066 O O . GLY A 1 147 ? 8.429 -3.907 -9.117 1.00 95.69 147 GLY A O 1
ATOM 1067 N N . GLN A 1 148 ? 9.708 -3.957 -7.278 1.00 95.62 148 GLN A N 1
ATOM 1068 C CA . GLN A 1 148 ? 10.096 -5.361 -7.413 1.00 95.62 148 GLN A CA 1
ATOM 1069 C C . GLN A 1 148 ? 8.965 -6.292 -6.968 1.00 95.62 148 GLN A C 1
ATOM 1071 O O . GLN A 1 148 ? 8.707 -7.278 -7.655 1.00 95.62 148 GLN A O 1
ATOM 1076 N N . VAL A 1 149 ? 8.257 -5.951 -5.884 1.00 96.44 149 VAL A N 1
ATOM 1077 C CA . VAL A 1 149 ? 7.065 -6.678 -5.423 1.00 96.44 149 VAL A CA 1
ATOM 1078 C C . VAL A 1 149 ? 5.974 -6.648 -6.498 1.00 96.44 149 VAL A C 1
ATOM 1080 O O . VAL A 1 149 ? 5.505 -7.704 -6.910 1.00 96.44 149 VAL A O 1
ATOM 1083 N N . ALA A 1 150 ? 5.646 -5.476 -7.053 1.00 95.50 150 ALA A N 1
ATOM 1084 C CA . ALA A 1 150 ? 4.669 -5.358 -8.140 1.00 95.50 150 ALA A CA 1
ATOM 1085 C C . ALA A 1 150 ? 5.068 -6.176 -9.387 1.00 95.50 150 ALA A C 1
ATOM 1087 O O . ALA A 1 150 ? 4.241 -6.871 -9.976 1.00 95.50 150 ALA A O 1
ATOM 1088 N N . ALA A 1 151 ? 6.354 -6.165 -9.762 1.00 93.44 151 ALA A N 1
ATOM 1089 C CA . ALA A 1 151 ? 6.854 -6.997 -10.857 1.00 93.44 151 ALA A CA 1
ATOM 1090 C C . ALA A 1 151 ? 6.756 -8.504 -10.554 1.00 93.44 151 ALA A C 1
ATOM 1092 O O . ALA A 1 151 ? 6.504 -9.296 -11.467 1.00 93.44 151 ALA A O 1
ATOM 1093 N N . ALA A 1 152 ? 6.979 -8.913 -9.300 1.00 92.12 152 ALA A N 1
ATOM 1094 C CA . ALA A 1 152 ? 6.851 -10.304 -8.870 1.00 92.12 152 ALA A CA 1
ATOM 1095 C C . ALA A 1 152 ? 5.398 -10.791 -8.983 1.00 92.12 152 ALA A C 1
ATOM 1097 O O . ALA A 1 152 ? 5.173 -11.899 -9.469 1.00 92.12 152 ALA A O 1
ATOM 1098 N N . LEU A 1 153 ? 4.439 -9.915 -8.666 1.00 91.94 153 LEU A N 1
ATOM 1099 C CA . LEU A 1 153 ? 2.994 -10.107 -8.854 1.00 91.94 153 LEU A CA 1
ATOM 1100 C C . LEU A 1 153 ? 2.535 -9.992 -10.322 1.00 91.94 153 LEU A C 1
ATOM 1102 O O . LEU A 1 153 ? 1.352 -10.108 -10.619 1.00 91.94 153 LEU A O 1
ATOM 1106 N N . ARG A 1 154 ? 3.473 -9.808 -11.264 1.00 92.12 154 ARG A N 1
ATOM 1107 C CA . ARG A 1 154 ? 3.223 -9.714 -12.716 1.00 92.12 154 ARG A CA 1
ATOM 1108 C C . ARG A 1 154 ? 2.377 -8.514 -13.139 1.00 92.12 154 ARG A C 1
ATOM 1110 O O . ARG A 1 154 ? 1.751 -8.558 -14.194 1.00 92.12 154 ARG A O 1
ATOM 1117 N N . PHE A 1 155 ? 2.405 -7.436 -12.364 1.00 92.69 155 PHE A N 1
ATOM 1118 C CA . PHE A 1 155 ? 1.745 -6.199 -12.748 1.00 92.69 155 PHE A CA 1
ATOM 1119 C C . PHE A 1 155 ? 2.550 -5.388 -13.759 1.00 92.69 155 PHE A C 1
ATOM 1121 O O . PHE A 1 155 ? 3.783 -5.315 -13.694 1.00 92.69 155 PHE A O 1
ATOM 1128 N N . GLU A 1 156 ? 1.824 -4.692 -14.631 1.00 93.31 156 GLU A N 1
ATOM 1129 C CA . GLU A 1 156 ? 2.373 -3.575 -15.386 1.00 93.31 156 GLU A CA 1
ATOM 1130 C C . GLU A 1 156 ? 2.713 -2.436 -14.421 1.00 93.31 156 GLU A C 1
ATOM 1132 O O . GLU A 1 156 ? 1.870 -1.916 -13.686 1.00 93.31 156 GLU A O 1
ATOM 1137 N N . LEU A 1 157 ? 3.988 -2.053 -14.394 1.00 93.62 157 LEU A N 1
ATOM 1138 C CA . LEU A 1 157 ? 4.525 -1.189 -13.343 1.00 93.62 157 LEU A CA 1
ATOM 1139 C C . LEU A 1 157 ? 3.920 0.216 -13.349 1.00 93.62 157 LEU A C 1
ATOM 1141 O O . LEU A 1 157 ? 3.709 0.803 -12.290 1.00 93.62 157 LEU A O 1
ATOM 1145 N N . ASN A 1 158 ? 3.620 0.747 -14.534 1.00 93.94 158 ASN A N 1
ATOM 1146 C CA . ASN A 1 158 ? 2.973 2.049 -14.658 1.00 93.94 158 ASN A CA 1
ATOM 1147 C C . ASN A 1 158 ? 1.543 2.017 -14.110 1.00 93.94 158 ASN A C 1
ATOM 1149 O O . ASN A 1 158 ? 1.115 2.987 -13.488 1.00 93.94 158 ASN A O 1
ATOM 1153 N N . ASP A 1 159 ? 0.827 0.908 -14.288 1.00 94.62 159 ASP A N 1
ATOM 1154 C CA . ASP A 1 159 ? -0.527 0.763 -13.761 1.00 94.62 159 ASP A CA 1
ATOM 1155 C C . ASP A 1 159 ? -0.510 0.586 -12.244 1.00 94.62 159 ASP A C 1
ATOM 1157 O O . ASP A 1 159 ? -1.309 1.219 -11.560 1.00 94.62 159 ASP A O 1
ATOM 1161 N N . ALA A 1 160 ? 0.467 -0.145 -11.697 1.00 95.88 160 ALA A N 1
ATOM 1162 C CA . ALA A 1 160 ? 0.668 -0.224 -10.249 1.00 95.88 160 ALA A CA 1
ATOM 1163 C C . ALA A 1 160 ? 0.931 1.164 -9.635 1.00 95.88 160 ALA A C 1
ATOM 1165 O O . ALA A 1 160 ? 0.306 1.543 -8.646 1.00 95.88 160 ALA A O 1
ATOM 1166 N N . VAL A 1 161 ? 1.802 1.967 -10.260 1.00 96.94 161 VAL A N 1
ATOM 1167 C CA . VAL A 1 161 ? 2.081 3.351 -9.832 1.00 96.94 161 VAL A CA 1
ATOM 1168 C C . VAL A 1 161 ? 0.836 4.238 -9.925 1.00 96.94 161 VAL A C 1
ATOM 1170 O O . VAL A 1 161 ? 0.637 5.107 -9.072 1.00 96.94 161 VAL A O 1
ATOM 1173 N N . ARG A 1 162 ? -0.003 4.056 -10.952 1.00 96.31 162 ARG A N 1
ATOM 1174 C CA . ARG A 1 162 ? -1.254 4.812 -11.124 1.00 96.31 162 ARG A CA 1
ATOM 1175 C C . ARG A 1 162 ? -2.303 4.433 -10.086 1.00 96.31 162 ARG A C 1
ATOM 1177 O O . ARG A 1 162 ? -2.921 5.343 -9.539 1.00 96.31 162 ARG A O 1
ATOM 1184 N N . ALA A 1 163 ? -2.476 3.142 -9.814 1.00 96.38 163 ALA A N 1
ATOM 1185 C CA . ALA A 1 163 ? -3.410 2.644 -8.812 1.00 96.38 163 ALA A CA 1
ATOM 1186 C C . ALA A 1 163 ? -3.048 3.181 -7.423 1.00 96.38 163 ALA A C 1
ATOM 1188 O O . ALA A 1 163 ? -3.840 3.892 -6.816 1.00 96.38 163 ALA A O 1
ATOM 1189 N N . VAL A 1 164 ? -1.797 3.006 -6.984 1.00 97.00 164 VAL A N 1
ATOM 1190 C CA . VAL A 1 164 ? -1.344 3.526 -5.680 1.00 97.00 164 VAL A CA 1
ATOM 1191 C C . VAL A 1 164 ? -1.423 5.057 -5.620 1.00 97.00 164 VAL A C 1
ATOM 1193 O O . VAL A 1 164 ? -1.721 5.631 -4.574 1.00 97.00 164 VAL A O 1
ATOM 1196 N N . ASN A 1 165 ? -1.232 5.762 -6.740 1.00 96.44 165 ASN A N 1
ATOM 1197 C CA . ASN A 1 165 ? -1.456 7.206 -6.779 1.00 96.44 165 ASN A CA 1
ATOM 1198 C C . ASN A 1 165 ? -2.928 7.597 -6.554 1.00 96.44 165 ASN A C 1
ATOM 1200 O O . ASN A 1 165 ? -3.177 8.661 -5.983 1.00 96.44 165 ASN A O 1
ATOM 1204 N N . ALA A 1 166 ? -3.886 6.797 -7.029 1.00 95.19 166 ALA A N 1
ATOM 1205 C CA . ALA A 1 166 ? -5.305 7.008 -6.752 1.00 95.19 166 ALA A CA 1
ATOM 1206 C C . ALA A 1 166 ? -5.580 6.815 -5.255 1.00 95.19 166 ALA A C 1
ATOM 1208 O O . ALA A 1 166 ? -6.081 7.742 -4.615 1.00 95.19 166 ALA A O 1
ATOM 1209 N N . GLU A 1 167 ? -5.085 5.721 -4.674 1.00 94.56 167 GLU A N 1
ATOM 1210 C CA . GLU A 1 167 ? -5.212 5.444 -3.237 1.00 94.56 167 GLU A CA 1
ATOM 1211 C C . GLU A 1 167 ? -4.577 6.519 -2.365 1.00 94.56 167 GLU A C 1
ATOM 1213 O O . GLU A 1 167 ? -5.158 6.990 -1.389 1.00 94.56 167 GLU A O 1
ATOM 1218 N N . ARG A 1 168 ? -3.401 7.015 -2.760 1.00 94.81 168 ARG A N 1
ATOM 1219 C CA . ARG A 1 168 ? -2.749 8.149 -2.098 1.00 94.81 168 ARG A CA 1
ATOM 1220 C C . ARG A 1 168 ? -3.664 9.370 -2.046 1.00 94.81 168 ARG A C 1
ATOM 1222 O O . ARG A 1 168 ? -3.624 10.121 -1.073 1.00 94.81 168 ARG A O 1
ATOM 1229 N N . ARG A 1 169 ? -4.460 9.629 -3.087 1.00 93.69 169 ARG A N 1
ATOM 1230 C CA . ARG A 1 169 ? -5.399 10.761 -3.087 1.00 93.69 169 ARG A CA 1
ATOM 1231 C C . ARG A 1 169 ? -6.558 10.505 -2.131 1.00 93.69 169 ARG A C 1
ATOM 1233 O O . ARG A 1 169 ? -6.932 11.445 -1.434 1.00 93.69 169 ARG A O 1
ATOM 1240 N N . VAL A 1 170 ? -7.069 9.278 -2.054 1.00 93.06 170 VAL A N 1
ATOM 1241 C CA . VAL A 1 170 ? -8.110 8.886 -1.090 1.00 93.06 170 VAL A CA 1
ATOM 1242 C C . VAL A 1 170 ? -7.597 9.017 0.345 1.00 93.06 170 VAL A C 1
ATOM 1244 O O . VAL A 1 170 ? -8.178 9.758 1.134 1.00 93.06 170 VAL A O 1
ATOM 1247 N N . ALA A 1 171 ? -6.435 8.435 0.654 1.00 92.19 171 ALA A N 1
ATOM 1248 C CA . ALA A 1 171 ? -5.788 8.500 1.969 1.00 92.19 171 ALA A CA 1
ATOM 1249 C C . ALA A 1 171 ? -5.588 9.941 2.474 1.00 92.19 171 ALA A C 1
ATOM 1251 O O . ALA A 1 171 ? -5.647 10.224 3.670 1.00 92.19 171 ALA A O 1
ATOM 1252 N N . ARG A 1 172 ? -5.359 10.875 1.545 1.00 90.31 172 ARG A N 1
ATOM 1253 C CA . ARG A 1 172 ? -5.151 12.303 1.821 1.00 90.31 172 ARG A CA 1
ATOM 1254 C C . ARG A 1 172 ? -6.438 13.129 1.839 1.00 90.31 172 ARG A C 1
ATOM 1256 O O . ARG A 1 172 ? -6.364 14.347 1.995 1.00 90.31 172 ARG A O 1
ATOM 1263 N N . GLY A 1 173 ? -7.597 12.509 1.630 1.00 89.62 173 GLY A N 1
ATOM 1264 C CA . GLY A 1 173 ? -8.883 13.195 1.497 1.00 89.62 173 GLY A CA 1
ATOM 1265 C C . GLY A 1 173 ? -8.997 14.073 0.244 1.00 89.62 173 GLY A C 1
ATOM 1266 O O . GLY A 1 173 ? -9.840 14.963 0.191 1.00 89.62 173 GLY A O 1
ATOM 1267 N N . LEU A 1 174 ? -8.142 13.856 -0.761 1.00 89.44 174 LEU A N 1
ATOM 1268 C CA . LEU A 1 174 ? -8.162 14.543 -2.063 1.00 89.44 174 LEU A CA 1
ATOM 1269 C C . LEU A 1 174 ? -9.073 13.844 -3.085 1.00 89.44 174 LEU A C 1
ATOM 1271 O O . LEU A 1 174 ? -9.244 14.329 -4.207 1.00 89.44 174 LEU A O 1
ATOM 1275 N N . MET A 1 175 ? -9.602 12.678 -2.724 1.00 90.25 175 MET A N 1
ATOM 1276 C CA . MET A 1 175 ? -10.584 11.905 -3.470 1.00 90.25 175 MET A CA 1
ATOM 1277 C C . MET A 1 175 ? -11.534 11.243 -2.469 1.00 90.25 175 MET A C 1
ATOM 1279 O O . MET A 1 175 ? -11.134 10.927 -1.350 1.00 90.25 175 MET A O 1
ATOM 1283 N N . LYS A 1 176 ? -12.803 11.089 -2.853 1.00 89.62 176 LYS A N 1
ATOM 1284 C CA . LYS A 1 176 ? -13.792 10.388 -2.034 1.00 89.62 176 LYS A CA 1
ATOM 1285 C C . LYS A 1 176 ? -13.535 8.876 -2.137 1.00 89.62 176 LYS A C 1
ATOM 1287 O O . LYS A 1 176 ? -13.390 8.431 -3.272 1.00 89.62 176 LYS A O 1
ATOM 1292 N N . PRO A 1 177 ? -13.541 8.124 -1.022 1.00 91.44 177 PRO A N 1
ATOM 1293 C CA . PRO A 1 177 ? -13.493 6.670 -1.078 1.00 91.44 177 PRO A CA 1
ATOM 1294 C C . PRO A 1 177 ? -14.680 6.112 -1.867 1.00 91.44 177 PRO A C 1
ATOM 1296 O O . PRO A 1 177 ? -15.815 6.580 -1.688 1.00 91.44 177 PRO A O 1
ATOM 1299 N N . ASP A 1 178 ? -14.428 5.129 -2.719 1.00 90.12 178 ASP A N 1
ATOM 1300 C CA . ASP A 1 178 ? -15.453 4.427 -3.493 1.00 90.12 178 ASP A CA 1
ATOM 1301 C C . ASP A 1 178 ? -15.697 2.986 -3.008 1.00 90.12 178 ASP A C 1
ATOM 1303 O O . ASP A 1 178 ? -16.663 2.340 -3.430 1.00 90.12 178 ASP A O 1
ATOM 1307 N N . GLY A 1 179 ? -14.889 2.529 -2.046 1.00 91.56 179 GLY A N 1
ATOM 1308 C CA . GLY A 1 179 ? -15.014 1.217 -1.417 1.00 91.56 179 GLY A CA 1
ATOM 1309 C C . GLY A 1 179 ? -14.355 0.087 -2.194 1.00 91.56 179 GLY A C 1
ATOM 1310 O O . GLY A 1 179 ? -14.652 -1.083 -1.926 1.00 91.56 179 GLY A O 1
ATOM 1311 N N . LYS A 1 180 ? -13.511 0.412 -3.177 1.00 88.56 180 LYS A N 1
ATOM 1312 C CA . LYS A 1 180 ? -12.751 -0.559 -3.953 1.00 88.56 180 LYS A CA 1
ATOM 1313 C C . LYS A 1 180 ? -11.338 -0.046 -4.187 1.00 88.56 180 LYS A C 1
ATOM 1315 O O . LYS A 1 180 ? -11.147 1.037 -4.712 1.00 88.56 180 LYS A O 1
ATOM 1320 N N . ALA A 1 181 ? -10.350 -0.900 -3.939 1.00 89.38 181 ALA A N 1
ATOM 1321 C CA . ALA A 1 181 ? -8.993 -0.608 -4.380 1.00 89.38 181 ALA A CA 1
ATOM 1322 C C . ALA A 1 181 ? -8.942 -0.417 -5.908 1.00 89.38 181 ALA A C 1
ATOM 1324 O O . ALA A 1 181 ? -9.530 -1.193 -6.673 1.00 89.38 181 ALA A O 1
ATOM 1325 N N . ALA A 1 182 ? -8.186 0.583 -6.344 1.00 89.62 182 ALA A N 1
ATOM 1326 C CA . ALA A 1 182 ? -7.942 0.898 -7.734 1.00 89.62 182 ALA A CA 1
ATOM 1327 C C . ALA A 1 182 ? -7.332 -0.316 -8.457 1.00 89.62 182 ALA A C 1
ATOM 1329 O O . ALA A 1 182 ? -6.309 -0.857 -8.018 1.00 89.62 182 ALA A O 1
ATOM 1330 N N . PRO A 1 183 ? -7.923 -0.749 -9.584 1.00 89.25 183 PRO A N 1
ATOM 1331 C CA . PRO A 1 183 ? -7.459 -1.931 -10.289 1.00 89.25 183 PRO A CA 1
ATOM 1332 C C . PRO A 1 183 ? -6.107 -1.682 -10.961 1.00 89.25 183 PRO A C 1
ATOM 1334 O O . PRO A 1 183 ? -5.878 -0.642 -11.585 1.00 89.25 183 PRO A O 1
ATOM 1337 N N . ILE A 1 184 ? -5.230 -2.682 -10.904 1.00 87.00 184 ILE A N 1
ATOM 1338 C CA . ILE A 1 184 ? -3.967 -2.696 -11.644 1.00 87.00 184 ILE A CA 1
ATOM 1339 C C . ILE A 1 184 ? -4.134 -3.539 -12.914 1.00 87.00 184 ILE A C 1
ATOM 1341 O O . ILE A 1 184 ? -4.383 -4.742 -12.846 1.00 87.00 184 ILE A O 1
ATOM 1345 N N . GLY A 1 185 ? -3.971 -2.914 -14.084 1.00 73.25 185 GLY A N 1
ATOM 1346 C CA . GLY A 1 185 ? -3.997 -3.605 -15.380 1.00 73.25 185 GLY A CA 1
ATOM 1347 C C . GLY A 1 185 ? -5.395 -3.937 -15.915 1.00 73.25 185 GLY A C 1
ATOM 1348 O O . GLY A 1 185 ? -5.543 -4.906 -16.658 1.00 73.25 185 GLY A O 1
ATOM 1349 N N . GLY A 1 186 ? -6.412 -3.162 -15.530 1.00 56.06 186 GLY A N 1
ATOM 1350 C CA . GLY A 1 186 ? -7.734 -3.188 -16.152 1.00 56.06 186 GLY A CA 1
ATOM 1351 C C . GLY A 1 186 ? -7.989 -1.895 -16.917 1.00 56.06 186 GLY A C 1
ATOM 1352 O O . GLY A 1 186 ? -7.875 -0.805 -16.353 1.00 56.06 186 GLY A O 1
ATOM 1353 N N . ASP A 1 187 ? -8.326 -2.012 -18.196 1.00 40.41 187 ASP A N 1
ATOM 1354 C CA . ASP A 1 187 ? -8.922 -0.958 -19.006 1.00 40.41 187 ASP A CA 1
ATOM 1355 C C . ASP A 1 187 ? -10.162 -0.469 -18.253 1.00 40.41 187 ASP A C 1
ATOM 1357 O O . ASP A 1 187 ? -11.161 -1.170 -18.136 1.00 4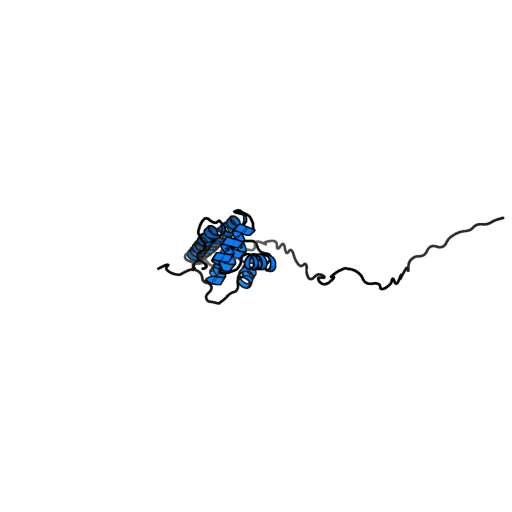0.41 187 ASP A O 1
ATOM 1361 N N . GLY A 1 188 ? -10.058 0.709 -17.642 1.00 41.34 188 GLY A N 1
ATOM 1362 C CA . GLY A 1 188 ? -11.179 1.318 -16.950 1.00 41.34 188 GLY A CA 1
ATOM 1363 C C . GLY A 1 188 ? -12.216 1.777 -17.960 1.00 41.34 188 GLY A C 1
ATOM 1364 O O . GLY A 1 188 ? -12.144 2.935 -18.351 1.00 41.34 188 GLY A O 1
ATOM 1365 N N . PHE A 1 189 ? -13.129 0.888 -18.358 1.00 35.06 189 PHE A N 1
ATOM 1366 C CA . PHE A 1 189 ? -14.448 1.169 -18.936 1.00 35.06 189 PHE A CA 1
ATOM 1367 C C . PHE A 1 189 ? -15.398 -0.004 -18.681 1.00 35.06 189 PHE A C 1
ATOM 1369 O O . PHE A 1 189 ? -15.026 -1.152 -19.006 1.00 35.06 189 PHE A O 1
#

Sequence (189 aa):
MGNLTRAGIARATSRTSFALWPGTGNVLVFMLAMIAAIAVLGSAVGYSLGRPERGSGISSRQARASADGALAAQATEIDRASVGETRVASFLGLEFGMSEEAIIAQKQDLGTSWGNLTVAHTLAASDRQGMTVAQVLQLHDRGMGWGQVAAALRFELNDAVRAVNAERRVARGLMKPDGKAAPIGGDGF

Nearest PDB structures (foldseek):
  4yxy-assembly1_A  TM=5.870E-01  e=1.203E-01  synthetic construct

Foldseek 3Di:
DDDDDDDDDDDDDDPDDDDDDDDDDPPDDDDDDDDDDDDDDDDDDDDDDDDPDPDPPVVVVVLLVVLLVLLVVLLVLLQVLCPDLQLLLCLVCQQQVHHSVRLVVVCVVLVHGSSLLLLLSLLQLQQPVNDHSSNLVVCVVVVDGSSRSCVVSVFDSVQSSVQSVVSSCSSNVVDHRPRYRRHTPDPPD

Organism: Eiseniibacteriota bacterium (NCBI:txid2212470)

Solvent-accessible surface area (backbone atoms only — not comparable to full-atom values): 11674 Å² total; per-residue (Å²): 132,88,77,88,82,86,90,83,89,81,83,88,86,86,87,75,87,76,84,92,80,90,80,87,76,93,83,80,79,82,84,86,78,92,85,79,92,77,89,76,82,86,76,90,74,89,78,90,85,78,88,70,83,87,72,63,68,58,58,54,52,50,49,33,54,53,31,18,53,50,41,51,50,47,21,52,47,43,54,67,54,63,74,45,74,69,52,31,27,43,35,44,8,44,18,70,68,40,51,42,67,56,44,48,48,51,36,59,76,66,72,53,51,66,14,56,50,49,48,22,43,36,52,26,74,48,36,90,85,66,50,46,44,69,57,48,44,51,48,38,76,73,73,38,45,59,18,50,50,41,48,74,70,68,46,56,55,71,36,46,48,49,22,46,53,52,50,44,30,22,43,60,70,75,38,80,63,83,45,58,66,50,64,49,81,58,82,90,123

Secondary structure (DSSP, 8-state):
-----------------------------------------------------TTSHHHHHHHHHHHHHHHHHHHHHHHHT-S-HHHHHHHHHHHTT--HHHHHHHHHHTT--HHHHHHHHHHHHH-TT---HHHHHHHHHTT--HHHHHHHTT--HHHHHHHHHHHHHHHTTSS---SSPPPSS----

Radius of gyration: 28.06 Å; Cα contacts (8 Å, |Δi|>4): 185; chains: 1; bounding box: 59×34×107 Å